Protein AF-A0A9P7JVX8-F1 (afdb_monomer)

Mean predicted aligned error: 13.19 Å

Sequence (275 aa):
QTEQAKKPSNDDLPEGIDPKIWHRVFISTYIQYVATLANPWEVPAKLACEKMQVIWDAIFPHIGHTVTSLSSVYYIAVQRVADSYRSNIGSAAIAIKFRGLYQGAFVVQTFGAHFTATRGAQKIPGVDKPGVLANPAGGLALSCAAVERALTLWSTHTLTIKMVQAAKNKTSISLPKTMNQLTGKVSCRQTGFNDISWGTSTRAYAKAIMKNLREDKFEVIIASAMEFSKKKSRPGDDVDDAAVEDDLDLDERAQLVDISDTESEGNDGSDSDVE

Solvent-accessible surface area (backbone atoms only — not comparable to full-atom values): 17142 Å² total; per-residue (Å²): 135,84,82,78,76,80,77,75,48,84,88,62,45,75,83,94,66,56,69,64,52,44,62,69,42,54,44,46,52,52,46,55,55,43,71,72,43,99,56,67,84,68,70,58,58,66,62,47,24,59,50,48,36,59,51,40,54,72,74,40,76,85,58,92,73,82,54,35,88,85,30,38,66,40,54,48,46,55,44,46,44,48,75,44,55,53,43,48,53,56,49,49,70,69,64,60,75,80,81,37,71,74,59,48,68,67,32,26,51,46,30,4,50,48,58,38,73,54,61,85,73,73,90,44,90,88,77,50,62,86,99,59,75,88,76,58,50,63,52,47,12,48,18,46,41,52,45,53,50,55,51,52,32,40,77,70,59,63,43,47,73,70,54,55,63,78,23,73,90,51,98,64,72,86,65,72,64,46,68,40,83,94,72,74,48,72,37,47,72,91,76,42,90,46,60,93,73,42,32,66,60,22,53,20,31,29,51,11,48,76,72,43,55,54,69,73,61,48,51,54,44,50,58,60,9,54,76,56,38,58,99,73,81,81,84,89,83,91,86,89,87,79,91,76,92,72,84,66,90,76,45,70,56,3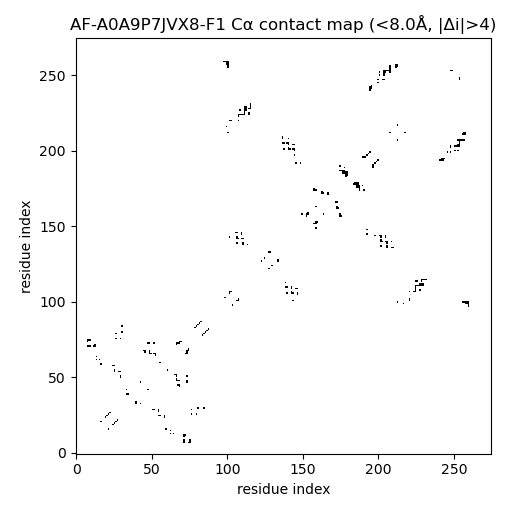8,68,53,68,59,80,59,81,85,78,82,79,75,85,77,78,79,84,72,94,80,136

Foldseek 3Di:
DDDDPDQQDPVQAAPPDDVCCLVVPLLVVLLVVLVPDPDSLDDPQVNSQVVSVVSCCVSPVPGDDRRHSPGSSSRVSVCCNPVPVVVVVVVVVVVVDDQWPQLPPQLLLLLLVVCQVCPPPDDDPPVDDPPDDPQVLLSSLLSVLVSVLVVVCVVVVQDDPVQCVVCVPPPDGDTAFDQDPVPRDTGCPCSDDACVNRVLSSVLLSLQCVPAPDPVNSVVSVVSSNVNHDPDDDDDDDDDDDDDDDDNPPDVSNVDHIPNDDDPDDPPVPDDDDD

pLDDT: mean 80.27, std 18.37, range [28.38, 98.19]

Secondary structure (DSSP, 8-state):
----PPPP-GGGSPTT--HHHIIIIIHHHHHHHHTTSSSSS---HHHHHHHHHHHHHHH-TTS-----TTSHHHHHHHHIIIIIIIHHHHHHHH-----STT--HHHHHHHHHHHHHSTT----BTTBPTT-----HHHHHHHHHHHHHHHHHHHTTSS-HHHHHHTTTSSS--PPPEE-TTT--EESGGGS-SIIIIIHHHHHHHHHHHHH--HHHHHHHHHHHHTT-------------------TTS-GGGG--------------------

Radius of gyration: 29.16 Å; Cα contacts (8 Å, |Δi|>4): 211; chains: 1; bounding box: 67×58×77 Å

Structure (mmCIF, N/CA/C/O backbone):
data_AF-A0A9P7JVX8-F1
#
_entry.id   AF-A0A9P7JVX8-F1
#
loop_
_atom_site.group_PDB
_atom_site.id
_atom_site.type_symbol
_atom_site.label_atom_id
_atom_site.label_alt_id
_atom_site.label_comp_id
_atom_site.label_asym_id
_atom_site.label_entity_id
_atom_site.label_seq_id
_atom_site.pdbx_PDB_ins_code
_atom_site.Cartn_x
_atom_site.Cartn_y
_atom_site.Cartn_z
_atom_site.occupancy
_atom_site.B_iso_or_equiv
_atom_site.auth_seq_id
_atom_site.auth_comp_id
_atom_site.auth_asym_id
_atom_site.auth_atom_id
_atom_site.pdbx_PDB_model_num
ATOM 1 N N . GLN A 1 1 ? 9.686 33.408 -34.618 1.00 37.94 1 GLN A N 1
ATOM 2 C CA . GLN A 1 1 ? 8.944 32.231 -34.118 1.00 37.94 1 GLN A CA 1
ATOM 3 C C . GLN A 1 1 ? 9.987 31.204 -33.715 1.00 37.94 1 GLN A C 1
ATOM 5 O O . GLN A 1 1 ? 10.951 31.063 -34.456 1.00 37.94 1 GLN A O 1
ATOM 10 N N . THR A 1 2 ? 9.861 30.566 -32.553 1.00 38.53 2 THR A N 1
ATOM 11 C CA . THR A 1 2 ? 10.840 29.563 -32.104 1.00 38.53 2 THR A CA 1
ATOM 12 C C . THR A 1 2 ? 10.360 28.193 -32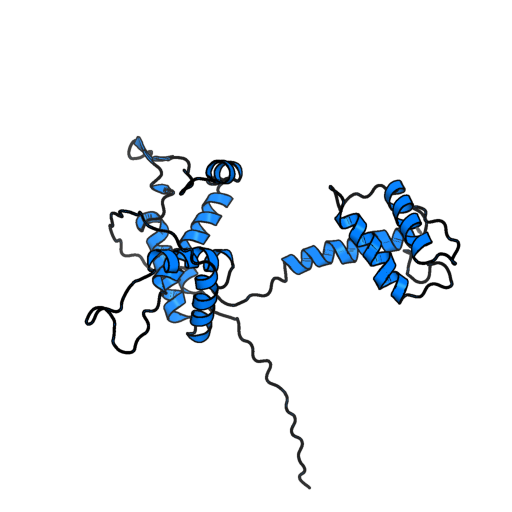.554 1.00 38.53 2 THR A C 1
ATOM 14 O O . THR A 1 2 ? 9.310 27.734 -32.106 1.00 38.53 2 THR A O 1
ATOM 17 N N . GLU A 1 3 ? 11.091 27.573 -33.472 1.00 41.91 3 GLU A N 1
ATOM 18 C CA . GLU A 1 3 ? 10.757 26.261 -34.019 1.00 41.91 3 GLU A CA 1
ATOM 19 C C . GLU A 1 3 ? 10.863 25.198 -32.914 1.00 41.91 3 GLU A C 1
ATOM 21 O O . GLU A 1 3 ? 11.922 25.011 -32.311 1.00 41.91 3 GLU A O 1
ATOM 26 N N . GLN A 1 4 ? 9.747 24.541 -32.581 1.00 45.34 4 GLN A N 1
ATOM 27 C CA . GLN A 1 4 ? 9.755 23.468 -31.588 1.00 45.34 4 GLN A CA 1
ATOM 28 C C . GLN A 1 4 ? 10.364 22.218 -32.221 1.00 45.34 4 GLN A C 1
ATOM 30 O O . GLN A 1 4 ? 9.743 21.589 -33.076 1.00 45.34 4 GLN A O 1
ATOM 35 N N . ALA A 1 5 ? 11.570 21.851 -31.784 1.00 57.44 5 ALA A N 1
ATOM 36 C CA . ALA A 1 5 ? 12.234 20.635 -32.233 1.00 57.44 5 ALA A CA 1
ATOM 37 C C . ALA A 1 5 ? 11.323 19.407 -32.036 1.00 57.44 5 ALA A C 1
ATOM 39 O O . ALA A 1 5 ? 10.827 19.164 -30.930 1.00 57.44 5 ALA A O 1
ATOM 40 N N . LYS A 1 6 ? 11.113 18.635 -33.114 1.00 70.88 6 LYS A N 1
ATOM 41 C CA . LYS A 1 6 ? 10.336 17.386 -33.107 1.00 70.88 6 LYS A CA 1
ATOM 42 C C . LYS A 1 6 ? 10.853 16.481 -31.981 1.00 70.88 6 LYS A C 1
ATOM 44 O O . LYS A 1 6 ? 12.038 16.154 -31.947 1.00 70.88 6 LYS A O 1
ATOM 49 N N . LYS A 1 7 ? 9.970 16.049 -31.072 1.00 75.25 7 LYS A N 1
ATOM 50 C CA . LYS A 1 7 ? 10.324 15.026 -30.074 1.00 75.25 7 LYS A CA 1
ATOM 51 C C . LYS A 1 7 ? 10.700 13.718 -30.793 1.00 75.25 7 LYS A C 1
ATOM 53 O O . LYS A 1 7 ? 9.923 13.299 -31.653 1.00 75.25 7 LYS A O 1
ATOM 58 N N . PRO A 1 8 ? 11.818 13.060 -30.434 1.00 82.44 8 PRO A N 1
ATOM 59 C CA . PRO A 1 8 ? 12.165 11.752 -30.977 1.00 82.44 8 PRO A CA 1
ATOM 60 C C . PRO A 1 8 ? 11.046 10.725 -30.780 1.00 82.44 8 PRO A C 1
ATOM 62 O O . PRO A 1 8 ? 10.407 10.663 -29.729 1.00 82.44 8 PRO A O 1
ATOM 65 N N . SER A 1 9 ? 10.828 9.920 -31.809 1.00 86.19 9 SER A N 1
ATOM 66 C CA . SER A 1 9 ? 9.770 8.921 -31.939 1.00 86.19 9 SER A CA 1
ATOM 67 C C . SER A 1 9 ? 10.366 7.573 -32.352 1.00 86.19 9 SER A C 1
ATOM 69 O O . SER A 1 9 ? 11.530 7.507 -32.742 1.00 86.19 9 SER A O 1
ATOM 71 N N . ASN A 1 10 ? 9.590 6.484 -32.281 1.00 87.38 10 ASN A N 1
ATOM 72 C CA . ASN A 1 10 ? 10.083 5.160 -32.698 1.00 87.38 10 ASN A CA 1
ATOM 73 C C . ASN A 1 10 ? 10.582 5.156 -34.161 1.00 87.38 10 ASN A C 1
ATOM 75 O O . ASN A 1 10 ? 11.444 4.354 -34.497 1.00 87.38 10 ASN A O 1
ATOM 79 N N . ASP A 1 11 ? 10.065 6.058 -34.998 1.00 87.75 11 ASP A N 1
ATOM 80 C CA . ASP A 1 11 ? 10.415 6.185 -36.416 1.00 87.75 11 ASP A CA 1
ATOM 81 C C . ASP A 1 11 ? 11.799 6.836 -36.625 1.00 87.75 11 ASP A C 1
ATOM 83 O O . ASP A 1 11 ? 12.356 6.772 -37.714 1.00 87.75 11 ASP A O 1
ATOM 87 N N . ASP A 1 12 ? 12.366 7.454 -35.580 1.00 90.00 12 ASP A N 1
ATOM 88 C CA . ASP A 1 12 ? 13.713 8.039 -35.576 1.00 90.00 12 ASP A CA 1
ATOM 89 C C . ASP A 1 12 ? 14.779 7.049 -35.032 1.00 90.00 12 ASP A C 1
ATOM 91 O O . ASP A 1 12 ? 15.911 7.445 -34.741 1.00 90.00 12 ASP A O 1
ATOM 95 N N . LEU A 1 13 ? 14.427 5.773 -34.819 1.00 91.81 13 LEU A N 1
ATOM 96 C CA . LEU A 1 13 ? 15.352 4.704 -34.405 1.00 91.81 13 LEU A CA 1
ATOM 97 C C . LEU A 1 13 ? 16.174 4.159 -35.598 1.00 91.81 13 LEU A C 1
ATOM 99 O O . LEU A 1 13 ? 15.745 4.290 -36.742 1.00 91.81 13 LEU A O 1
ATOM 103 N N . PRO A 1 14 ? 17.337 3.517 -35.357 1.00 91.62 14 PRO A N 1
ATOM 104 C CA . PRO A 1 14 ? 18.107 2.850 -36.413 1.00 91.62 14 PRO A CA 1
ATOM 105 C C . PRO A 1 14 ? 17.307 1.801 -37.206 1.00 91.62 14 PRO A C 1
ATOM 107 O O . PRO A 1 14 ? 16.453 1.102 -36.662 1.00 91.62 14 PRO A O 1
ATOM 110 N N . GLU A 1 15 ? 17.623 1.652 -38.493 1.00 89.44 15 GLU A N 1
ATOM 111 C CA . GLU A 1 15 ? 16.984 0.659 -39.365 1.00 89.44 15 GLU A CA 1
ATOM 112 C C . GLU A 1 15 ? 17.299 -0.793 -38.945 1.00 89.44 15 GLU A C 1
ATOM 114 O O . GLU A 1 15 ? 18.318 -1.082 -38.317 1.00 89.44 15 GLU A O 1
ATOM 119 N N . GLY A 1 16 ? 16.413 -1.728 -39.310 1.00 87.31 16 GLY A N 1
ATOM 120 C CA . GLY A 1 16 ? 16.578 -3.169 -39.057 1.00 87.31 16 GLY A CA 1
ATOM 121 C C . GLY A 1 16 ? 16.096 -3.673 -37.687 1.00 87.31 16 GLY A C 1
ATOM 122 O O . GLY A 1 16 ? 16.146 -4.874 -37.430 1.00 87.31 16 GLY A O 1
ATOM 123 N N . ILE A 1 17 ? 15.601 -2.794 -36.813 1.00 92.19 17 ILE A N 1
ATOM 124 C CA . ILE A 1 17 ? 15.067 -3.153 -35.488 1.00 92.19 17 ILE A CA 1
ATOM 125 C C . ILE A 1 17 ? 13.650 -3.740 -35.603 1.00 92.19 17 ILE A C 1
ATOM 127 O O . ILE A 1 17 ? 12.767 -3.110 -36.179 1.00 92.19 17 ILE A O 1
ATOM 131 N N . ASP A 1 18 ? 13.381 -4.883 -34.956 1.00 92.44 18 ASP A N 1
ATOM 132 C CA . ASP A 1 18 ? 12.001 -5.318 -34.670 1.00 92.44 18 ASP A CA 1
ATOM 133 C C . ASP A 1 18 ? 11.416 -4.470 -33.517 1.00 92.44 18 ASP A C 1
ATOM 135 O O . ASP A 1 18 ? 11.919 -4.550 -32.385 1.00 92.44 18 ASP A O 1
ATOM 139 N N . PRO A 1 19 ? 10.322 -3.707 -33.734 1.00 91.56 19 PRO A N 1
ATOM 140 C CA . PRO A 1 19 ? 9.672 -2.925 -32.683 1.00 91.56 19 PRO A CA 1
ATOM 141 C C . PRO A 1 19 ? 9.241 -3.753 -31.462 1.00 91.56 19 PRO A C 1
ATOM 143 O O . PRO A 1 19 ? 9.173 -3.223 -30.351 1.00 91.56 19 PRO A O 1
ATOM 146 N N . LYS A 1 20 ? 8.965 -5.055 -31.624 1.00 92.81 20 LYS A N 1
ATOM 147 C CA . LYS A 1 20 ? 8.635 -5.958 -30.510 1.00 92.81 20 LYS A CA 1
ATOM 148 C C . LYS A 1 20 ? 9.853 -6.222 -29.629 1.00 92.81 20 LYS A C 1
ATOM 150 O O . LYS A 1 20 ? 9.710 -6.190 -28.409 1.00 92.81 20 LYS A O 1
ATOM 155 N N . ILE A 1 21 ? 11.030 -6.446 -30.220 1.00 94.81 21 ILE A N 1
ATOM 156 C CA . ILE A 1 21 ? 12.286 -6.656 -29.481 1.00 94.81 21 ILE A CA 1
ATOM 157 C C . ILE A 1 21 ? 12.698 -5.358 -28.777 1.00 94.81 21 ILE A C 1
ATOM 159 O O . ILE A 1 21 ? 13.039 -5.379 -27.594 1.00 94.81 21 ILE A O 1
ATOM 163 N N . TRP A 1 22 ? 12.562 -4.215 -29.455 1.00 95.56 22 TRP A N 1
ATOM 164 C CA . TRP A 1 22 ? 12.763 -2.894 -28.856 1.00 95.56 22 TRP A CA 1
ATOM 165 C C . TRP A 1 22 ? 11.894 -2.679 -27.603 1.00 95.56 22 TRP A C 1
ATOM 167 O O . TRP A 1 22 ? 12.425 -2.473 -26.510 1.00 95.56 22 TRP A O 1
ATOM 177 N N . HIS A 1 23 ? 10.564 -2.786 -27.723 1.00 92.25 23 HIS A N 1
ATOM 178 C CA . HIS A 1 23 ? 9.654 -2.479 -26.608 1.00 92.25 23 HIS A CA 1
ATOM 179 C C . HIS A 1 23 ? 9.612 -3.552 -25.510 1.00 92.25 23 HIS A C 1
ATOM 181 O O . HIS A 1 23 ? 9.424 -3.194 -24.350 1.00 92.25 23 HIS A O 1
ATOM 187 N N . ARG A 1 24 ? 9.758 -4.847 -25.838 1.00 94.88 24 ARG A N 1
ATOM 188 C CA . ARG A 1 24 ? 9.626 -5.956 -24.864 1.00 94.88 24 ARG A CA 1
ATOM 189 C C . ARG A 1 24 ? 10.945 -6.480 -24.301 1.00 94.88 24 ARG A C 1
ATOM 191 O O . ARG A 1 24 ? 10.909 -7.190 -23.300 1.00 94.88 24 ARG A O 1
ATOM 198 N N . VAL A 1 25 ? 12.079 -6.187 -24.940 1.00 96.00 25 VAL A N 1
ATOM 199 C CA . VAL A 1 25 ? 13.401 -6.640 -24.483 1.00 96.00 25 VAL A CA 1
ATOM 200 C C . VAL A 1 25 ? 14.253 -5.432 -24.117 1.00 96.00 25 VAL A C 1
ATOM 202 O O . VAL A 1 25 ? 14.462 -5.206 -22.933 1.00 96.00 25 VAL A O 1
ATOM 205 N N . PHE A 1 26 ? 14.658 -4.590 -25.074 1.00 97.75 26 PHE A N 1
ATOM 206 C CA . PHE A 1 26 ? 15.584 -3.479 -24.795 1.00 97.75 26 PHE A CA 1
ATOM 207 C C . PHE A 1 26 ? 15.043 -2.503 -23.736 1.00 97.75 26 PHE A C 1
ATOM 209 O O . PHE A 1 26 ? 15.686 -2.269 -22.709 1.00 97.75 26 PHE A O 1
ATOM 216 N N . ILE A 1 27 ? 13.835 -1.968 -23.951 1.00 97.06 27 ILE A N 1
ATOM 217 C CA . ILE A 1 27 ? 13.195 -1.022 -23.025 1.00 97.06 27 ILE A CA 1
ATOM 218 C C . ILE A 1 27 ? 12.967 -1.667 -21.650 1.00 97.06 27 ILE A C 1
ATOM 220 O O . ILE A 1 27 ? 13.266 -1.051 -20.625 1.00 97.06 27 ILE A O 1
ATOM 224 N N . SER A 1 28 ? 12.495 -2.915 -21.609 1.00 96.56 28 SER A N 1
ATOM 225 C CA . SER A 1 28 ? 12.253 -3.650 -20.362 1.00 96.56 28 SER A CA 1
ATOM 226 C C . SER A 1 28 ? 13.542 -3.944 -19.585 1.00 96.56 28 SER A C 1
ATOM 228 O O . SER A 1 28 ? 13.565 -3.754 -18.370 1.00 96.56 28 SER A O 1
ATOM 230 N N . THR A 1 29 ? 14.632 -4.326 -20.257 1.00 97.88 29 THR A N 1
ATOM 231 C CA . THR A 1 29 ? 15.946 -4.553 -19.633 1.00 97.88 29 THR A CA 1
ATOM 232 C C . THR A 1 29 ? 16.546 -3.252 -19.097 1.00 97.88 29 THR A C 1
ATOM 234 O O . THR A 1 29 ? 17.083 -3.242 -17.988 1.00 97.88 29 THR A O 1
ATOM 237 N N . TYR A 1 30 ? 16.407 -2.129 -19.813 1.00 97.81 30 TYR A N 1
ATOM 238 C CA . TYR A 1 30 ? 16.855 -0.834 -19.294 1.00 97.81 30 TYR A CA 1
ATOM 239 C C . TYR A 1 30 ? 16.024 -0.375 -18.083 1.00 97.81 30 TYR A C 1
ATOM 241 O O . TYR A 1 30 ? 16.593 0.051 -17.079 1.00 97.81 30 TYR A O 1
ATOM 249 N N . ILE A 1 31 ? 14.696 -0.538 -18.117 1.00 97.06 31 ILE A N 1
ATOM 250 C CA . ILE A 1 31 ? 13.818 -0.288 -16.960 1.00 97.06 31 ILE A CA 1
ATOM 251 C C . ILE A 1 31 ? 14.228 -1.156 -15.759 1.00 97.06 31 ILE A C 1
ATOM 253 O O . ILE A 1 31 ? 14.349 -0.642 -14.646 1.00 97.06 31 ILE A O 1
ATOM 257 N N . GLN A 1 32 ? 14.502 -2.447 -15.977 1.00 96.38 32 GLN A N 1
ATOM 258 C CA . GLN A 1 32 ? 14.964 -3.362 -14.931 1.00 96.38 32 GLN A CA 1
ATOM 259 C C . GLN A 1 32 ? 16.302 -2.911 -14.330 1.00 96.38 32 GLN A C 1
ATOM 261 O O . GLN A 1 32 ? 16.458 -2.953 -13.112 1.00 96.38 32 GLN A O 1
ATOM 266 N N . TYR A 1 33 ? 17.243 -2.422 -15.146 1.00 97.12 33 TYR A N 1
ATOM 267 C CA . TYR A 1 33 ? 18.477 -1.816 -14.643 1.00 97.12 33 TYR A CA 1
ATOM 268 C C . TYR A 1 33 ? 18.194 -0.579 -13.774 1.00 97.12 33 TYR A C 1
ATOM 270 O O . TYR A 1 33 ? 18.694 -0.504 -12.650 1.00 97.12 33 TYR A O 1
ATOM 278 N N . VAL A 1 34 ? 17.358 0.361 -14.235 1.00 96.44 34 VAL A N 1
ATOM 279 C CA . VAL A 1 34 ? 17.009 1.572 -13.465 1.00 96.44 34 VAL A CA 1
ATOM 280 C C . VAL A 1 34 ? 16.344 1.223 -12.126 1.00 96.44 34 VAL A C 1
ATOM 282 O O . VAL A 1 34 ? 16.603 1.887 -11.123 1.00 96.44 34 VAL A O 1
ATOM 285 N N . ALA A 1 35 ? 15.564 0.140 -12.068 1.00 94.31 35 ALA A N 1
ATOM 286 C CA . ALA A 1 35 ? 14.957 -0.368 -10.837 1.00 94.31 35 ALA A CA 1
ATOM 287 C C . ALA A 1 35 ? 15.969 -0.889 -9.788 1.00 94.31 35 ALA A C 1
ATOM 289 O O . ALA A 1 35 ? 15.599 -1.047 -8.627 1.00 94.31 35 ALA A O 1
ATOM 290 N N . THR A 1 36 ? 17.236 -1.127 -10.157 1.00 95.50 36 THR A N 1
ATOM 291 C CA . THR A 1 36 ? 18.306 -1.518 -9.211 1.00 95.50 36 THR A CA 1
ATOM 292 C C . THR A 1 36 ? 19.019 -0.333 -8.548 1.00 95.50 36 THR A C 1
ATOM 294 O O . THR A 1 36 ? 19.847 -0.532 -7.658 1.00 95.50 36 THR A O 1
ATOM 297 N N . LEU A 1 37 ? 18.735 0.902 -8.974 1.00 93.81 37 LEU A N 1
ATOM 298 C CA . LEU A 1 37 ? 19.448 2.094 -8.515 1.00 93.81 37 LEU A CA 1
ATOM 299 C C . LEU A 1 37 ? 18.906 2.616 -7.181 1.00 93.81 37 LEU A C 1
ATOM 301 O O . LEU A 1 37 ? 17.698 2.723 -6.983 1.00 93.81 37 LEU A O 1
ATOM 305 N N . ALA A 1 38 ? 19.814 3.044 -6.298 1.00 92.06 38 ALA A N 1
ATOM 306 C CA . ALA A 1 38 ? 19.461 3.676 -5.022 1.00 92.06 38 ALA A CA 1
ATOM 307 C C . ALA A 1 38 ? 18.648 4.977 -5.198 1.00 92.06 38 ALA A C 1
ATOM 309 O O . ALA A 1 38 ? 17.831 5.310 -4.343 1.00 92.06 38 ALA A O 1
ATOM 310 N N . ASN A 1 39 ? 18.836 5.679 -6.323 1.00 92.50 39 ASN A N 1
ATOM 311 C CA . ASN A 1 39 ? 17.906 6.690 -6.816 1.00 92.50 39 ASN A CA 1
ATOM 312 C C . ASN A 1 39 ? 17.410 6.286 -8.223 1.00 92.50 39 ASN A C 1
ATOM 314 O O . ASN A 1 39 ? 18.145 6.468 -9.194 1.00 92.50 39 ASN A O 1
ATOM 318 N N . PRO A 1 40 ? 16.180 5.759 -8.373 1.00 91.00 40 PRO A N 1
ATOM 319 C CA . PRO A 1 40 ? 15.622 5.388 -9.675 1.00 91.00 40 PRO A CA 1
ATOM 320 C C . PRO A 1 40 ? 15.063 6.589 -10.464 1.00 91.00 40 PRO A C 1
ATOM 322 O O . PRO A 1 40 ? 14.558 6.401 -11.575 1.00 91.00 40 PRO A O 1
ATOM 325 N N . TRP A 1 41 ? 15.121 7.814 -9.919 1.00 91.69 41 TRP A N 1
ATOM 326 C CA . 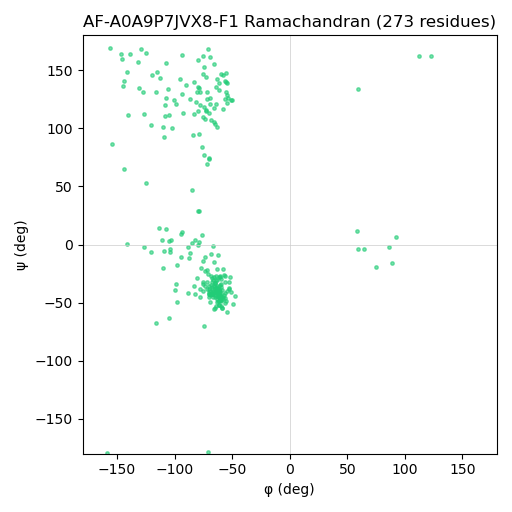TRP A 1 41 ? 14.694 9.049 -10.593 1.00 91.69 41 TRP A CA 1
ATOM 327 C C . TRP A 1 41 ? 15.818 9.686 -11.414 1.00 91.69 41 TRP A C 1
ATOM 329 O O . TRP A 1 41 ? 15.590 10.095 -12.557 1.00 91.69 41 TRP A O 1
ATOM 339 N N . GLU A 1 42 ? 17.033 9.706 -10.870 1.00 90.00 42 GLU A N 1
ATOM 340 C CA . GLU A 1 42 ? 18.192 10.393 -11.443 1.00 90.00 42 GLU A CA 1
ATOM 341 C C . GLU A 1 42 ? 19.224 9.385 -11.955 1.00 90.00 42 GLU A C 1
ATOM 343 O O . GLU A 1 42 ? 20.011 8.827 -11.193 1.00 90.00 42 GLU A O 1
ATOM 348 N N . VAL A 1 43 ? 19.244 9.171 -13.272 1.00 93.50 43 VAL A N 1
ATOM 349 C CA . VAL A 1 43 ? 20.279 8.369 -13.938 1.00 93.50 43 VAL A CA 1
ATOM 350 C C . VAL A 1 43 ? 21.179 9.327 -14.722 1.00 93.50 43 VAL A C 1
ATOM 352 O O . VAL A 1 43 ? 20.713 9.902 -15.709 1.00 93.50 43 VAL A O 1
ATOM 355 N N . PRO A 1 44 ? 22.447 9.543 -14.319 1.00 95.00 44 PRO A N 1
ATOM 356 C CA . PRO A 1 44 ? 23.348 10.445 -15.031 1.00 95.00 44 PRO A CA 1
ATOM 357 C C . PRO A 1 44 ? 23.472 10.049 -16.504 1.00 95.00 44 PRO A C 1
ATOM 359 O O . PRO A 1 44 ? 23.723 8.882 -16.805 1.00 95.00 44 PRO A O 1
ATOM 362 N N . ALA A 1 45 ? 23.331 11.009 -17.424 1.00 95.31 45 ALA A N 1
ATOM 363 C CA . ALA A 1 45 ? 23.224 10.731 -18.861 1.00 95.31 45 ALA A CA 1
ATOM 364 C C . ALA A 1 45 ? 24.370 9.856 -19.406 1.00 95.31 45 ALA A C 1
ATOM 366 O O . ALA A 1 45 ? 24.119 8.951 -20.197 1.00 95.31 45 ALA A O 1
ATOM 367 N N . LYS A 1 46 ? 25.604 10.056 -18.918 1.00 95.81 46 LYS A N 1
ATOM 368 C CA . LYS A 1 46 ? 26.767 9.214 -19.245 1.00 95.81 46 LYS A CA 1
ATOM 369 C C . LYS A 1 46 ? 26.554 7.748 -18.843 1.00 95.81 46 LYS A C 1
ATOM 371 O O . LYS A 1 46 ? 26.672 6.873 -19.690 1.00 95.81 46 LYS A O 1
ATOM 376 N N . LEU A 1 47 ? 26.180 7.493 -17.587 1.00 95.75 47 LEU A N 1
ATOM 377 C CA . LEU A 1 47 ? 25.919 6.145 -17.064 1.00 95.75 47 LEU A CA 1
ATOM 378 C C . LEU A 1 47 ? 24.718 5.490 -17.762 1.00 95.75 47 LEU A C 1
ATOM 380 O O . LEU A 1 47 ? 24.740 4.296 -18.048 1.00 95.75 47 LEU A O 1
ATOM 384 N N . ALA A 1 48 ? 23.682 6.271 -18.077 1.00 96.50 48 ALA A N 1
ATOM 385 C CA . ALA A 1 48 ? 22.557 5.803 -18.875 1.00 96.50 48 ALA A CA 1
ATOM 386 C C . ALA A 1 48 ? 23.014 5.335 -20.269 1.00 96.50 48 ALA A C 1
ATOM 388 O O . ALA A 1 48 ? 22.694 4.212 -20.641 1.00 96.50 48 ALA A O 1
ATOM 389 N N . CYS A 1 49 ? 23.815 6.129 -20.990 1.00 97.69 49 CYS A N 1
ATOM 390 C CA . CYS A 1 49 ? 24.361 5.747 -22.298 1.00 97.69 49 CYS A CA 1
ATOM 391 C C . CYS A 1 49 ? 25.282 4.520 -22.205 1.00 97.69 49 CYS A C 1
ATOM 393 O O . CYS A 1 49 ? 25.094 3.569 -22.953 1.00 97.69 49 CYS A O 1
ATOM 395 N N . GLU A 1 50 ? 26.212 4.487 -21.242 1.00 97.81 50 GLU A N 1
ATOM 396 C CA . GLU A 1 50 ? 27.105 3.340 -20.997 1.00 97.81 50 GLU A CA 1
ATOM 397 C C . GLU A 1 50 ? 26.330 2.030 -20.789 1.00 97.81 50 GLU A C 1
ATOM 399 O O . GLU A 1 50 ? 26.736 0.977 -21.277 1.00 97.81 50 GLU A O 1
ATOM 404 N N . LYS A 1 51 ? 25.204 2.075 -20.067 1.00 98.12 51 LYS A N 1
ATOM 405 C CA . LYS A 1 51 ? 24.387 0.886 -19.784 1.00 98.12 51 LYS A CA 1
ATOM 406 C C . LYS A 1 51 ? 23.435 0.543 -20.921 1.00 98.12 51 LYS A C 1
ATOM 408 O O . LYS A 1 51 ? 23.262 -0.637 -21.208 1.00 98.12 51 LYS A O 1
ATOM 413 N N . MET A 1 52 ? 22.879 1.538 -21.608 1.00 98.12 52 MET A N 1
ATOM 414 C CA . MET A 1 52 ? 22.114 1.322 -22.835 1.00 98.12 52 MET A CA 1
ATOM 415 C C . MET A 1 52 ? 22.974 0.715 -23.946 1.00 98.12 52 MET A C 1
ATOM 417 O O . MET A 1 52 ? 22.476 -0.163 -24.634 1.00 98.12 52 MET A O 1
ATOM 421 N N . GLN A 1 53 ? 24.244 1.110 -24.094 1.00 98.19 53 GLN A N 1
ATOM 422 C CA . GLN A 1 53 ? 25.162 0.517 -25.075 1.00 98.19 53 GLN A CA 1
ATOM 423 C C . GLN A 1 53 ? 25.394 -0.973 -24.790 1.00 98.19 53 GLN A C 1
ATOM 425 O O . GLN A 1 53 ? 25.194 -1.800 -25.668 1.00 98.19 53 GLN A O 1
ATOM 430 N N . VAL A 1 54 ? 25.705 -1.342 -23.542 1.00 98.12 54 VAL A N 1
ATOM 431 C CA . VAL A 1 54 ? 25.892 -2.757 -23.157 1.00 98.12 54 VAL A CA 1
ATOM 432 C C . VAL A 1 54 ? 24.622 -3.593 -23.385 1.00 98.12 54 VAL A C 1
ATOM 434 O O . VAL A 1 54 ? 24.712 -4.761 -23.754 1.00 98.12 54 VAL A O 1
ATOM 437 N N . ILE A 1 55 ? 23.435 -3.007 -23.191 1.00 98.00 55 ILE A N 1
ATOM 438 C CA . ILE A 1 55 ? 22.150 -3.656 -23.500 1.00 98.00 55 ILE A CA 1
ATOM 439 C C . ILE A 1 55 ? 21.912 -3.711 -25.023 1.00 98.00 55 ILE A C 1
ATOM 441 O O . ILE A 1 55 ? 21.367 -4.694 -25.519 1.00 98.00 55 ILE A O 1
ATOM 445 N N . TRP A 1 56 ? 22.338 -2.690 -25.771 1.00 97.50 56 TRP A N 1
ATOM 446 C CA . TRP A 1 56 ? 22.219 -2.615 -27.227 1.00 97.50 56 TRP A CA 1
ATOM 447 C C . TRP A 1 56 ? 23.054 -3.692 -27.909 1.00 97.50 56 TRP A C 1
ATOM 449 O O . TRP A 1 56 ? 22.506 -4.506 -28.645 1.00 97.50 56 TRP A O 1
ATOM 459 N N . ASP A 1 57 ? 24.350 -3.745 -27.607 1.00 97.19 57 ASP A N 1
ATOM 460 C CA . ASP A 1 57 ? 25.308 -4.661 -28.233 1.00 97.19 57 ASP A CA 1
ATOM 461 C C . ASP A 1 57 ? 24.940 -6.134 -27.977 1.00 97.19 57 ASP A C 1
ATOM 463 O O . ASP A 1 57 ? 25.223 -7.005 -28.796 1.00 97.19 57 ASP A O 1
ATOM 467 N N . ALA A 1 58 ? 24.263 -6.413 -26.856 1.00 96.69 58 ALA A N 1
ATOM 468 C CA . ALA A 1 58 ? 23.771 -7.741 -26.497 1.00 96.69 58 ALA A CA 1
ATOM 469 C C . ALA A 1 58 ? 22.455 -8.142 -27.197 1.00 96.69 58 ALA A C 1
ATOM 471 O O . ALA A 1 58 ? 22.218 -9.333 -27.395 1.00 96.69 58 ALA A O 1
ATOM 472 N N . ILE A 1 59 ? 21.588 -7.183 -27.548 1.00 96.31 59 ILE A N 1
ATOM 473 C CA . ILE A 1 59 ? 20.262 -7.441 -28.151 1.00 96.31 59 ILE A CA 1
ATOM 474 C C . ILE A 1 59 ? 20.290 -7.280 -29.678 1.00 96.31 59 ILE A C 1
ATOM 476 O O . ILE A 1 59 ? 19.609 -8.016 -30.391 1.00 96.31 59 ILE A O 1
ATOM 480 N N . PHE A 1 60 ? 21.096 -6.348 -30.185 1.00 95.44 60 PHE A N 1
ATOM 481 C CA . PHE A 1 60 ? 21.217 -6.000 -31.599 1.00 95.44 60 PHE A CA 1
ATOM 482 C C . PHE A 1 60 ? 22.678 -6.099 -32.100 1.00 95.44 60 PHE A C 1
ATOM 484 O O . PHE A 1 60 ? 23.168 -5.155 -32.721 1.00 95.44 60 PHE A O 1
ATOM 491 N N . PRO A 1 61 ? 23.390 -7.233 -31.908 1.00 94.00 61 PRO A N 1
ATOM 492 C CA . PRO A 1 61 ? 24.822 -7.378 -32.233 1.00 94.00 61 PRO A CA 1
ATOM 493 C C . PRO A 1 61 ? 25.171 -7.207 -33.724 1.00 94.00 61 PRO A C 1
ATOM 495 O O . PRO A 1 61 ? 26.344 -7.176 -34.090 1.00 94.00 61 PRO A O 1
ATOM 498 N N . HIS A 1 62 ? 24.167 -7.124 -34.600 1.00 93.75 62 HIS A N 1
ATOM 499 C CA . HIS A 1 62 ? 24.321 -6.898 -36.039 1.00 93.75 62 HIS A CA 1
ATOM 500 C C . HIS A 1 62 ? 23.984 -5.456 -36.471 1.00 93.75 62 HIS A C 1
ATOM 502 O O . HIS A 1 62 ? 24.203 -5.113 -37.630 1.00 93.75 62 HIS A O 1
ATOM 508 N N . ILE A 1 63 ? 23.473 -4.609 -35.567 1.00 93.75 63 ILE A N 1
ATOM 509 C CA . ILE A 1 63 ? 23.082 -3.219 -35.849 1.00 93.75 63 ILE A CA 1
ATOM 510 C C . ILE A 1 63 ? 24.081 -2.281 -35.165 1.00 93.75 63 ILE A C 1
ATOM 512 O O . ILE A 1 63 ? 23.933 -1.924 -33.994 1.00 93.75 63 ILE A O 1
ATOM 516 N N . GLY A 1 64 ? 25.119 -1.885 -35.904 1.00 91.56 64 GLY A N 1
ATOM 517 C CA . GLY A 1 64 ? 26.157 -0.978 -35.411 1.00 91.56 64 GLY A CA 1
ATOM 518 C C . GLY A 1 64 ? 25.605 0.415 -35.103 1.00 91.56 64 GLY A C 1
ATOM 519 O O . GLY A 1 64 ? 25.378 1.210 -36.012 1.00 91.56 64 GLY A O 1
ATOM 520 N N . HIS A 1 65 ? 25.409 0.721 -33.820 1.00 94.19 65 HIS A N 1
ATOM 521 C CA . HIS A 1 65 ? 24.909 2.010 -33.347 1.00 94.19 65 HIS A CA 1
ATOM 522 C C . HIS A 1 65 ? 25.574 2.403 -32.023 1.00 94.19 65 HIS A C 1
ATOM 524 O O . HIS A 1 65 ? 25.754 1.568 -31.137 1.00 94.19 65 HIS A O 1
ATOM 530 N N . THR A 1 66 ? 25.897 3.690 -31.874 1.00 96.44 66 THR A N 1
ATOM 531 C CA . THR A 1 66 ? 26.478 4.245 -30.644 1.00 96.44 66 THR A CA 1
ATOM 532 C C . THR A 1 66 ? 25.426 5.045 -29.886 1.00 96.44 66 THR A C 1
ATOM 534 O O . THR A 1 66 ? 25.024 6.129 -30.320 1.00 96.44 66 THR A O 1
ATOM 537 N N . VAL A 1 67 ? 25.005 4.542 -28.727 1.00 95.88 67 VAL A N 1
ATOM 538 C CA . VAL A 1 67 ? 24.035 5.211 -27.862 1.00 95.88 67 VAL A CA 1
ATOM 539 C C . VAL A 1 67 ? 24.694 6.411 -27.186 1.00 95.88 67 VAL A C 1
ATOM 541 O O . VAL A 1 67 ? 25.609 6.285 -26.374 1.00 95.88 67 VAL A O 1
ATOM 544 N N . THR A 1 68 ? 24.200 7.601 -27.509 1.00 95.69 68 THR A N 1
ATOM 545 C CA . THR A 1 68 ? 24.641 8.876 -26.926 1.00 95.69 68 THR A CA 1
ATOM 546 C C . THR A 1 68 ? 23.454 9.629 -26.338 1.00 95.69 68 THR A C 1
ATOM 548 O O . THR A 1 68 ? 22.308 9.350 -26.690 1.00 95.69 68 THR A O 1
ATOM 551 N N . SER A 1 69 ? 23.699 10.647 -25.509 1.00 92.19 69 SER A N 1
ATOM 552 C CA . SER A 1 69 ? 22.633 11.466 -24.908 1.00 92.19 69 SER A CA 1
ATOM 553 C C . SER A 1 69 ? 21.848 12.324 -25.913 1.00 92.19 69 SER A C 1
ATOM 555 O O . SER A 1 69 ? 20.937 13.042 -25.513 1.00 92.19 69 SER A O 1
ATOM 557 N N . LEU A 1 70 ? 22.221 12.273 -27.197 1.00 91.56 70 LEU A N 1
ATOM 558 C CA . LEU A 1 70 ? 21.534 12.908 -28.324 1.00 91.56 70 LEU A CA 1
ATOM 559 C C . LEU A 1 70 ? 20.839 11.881 -29.244 1.00 91.56 70 LEU A C 1
ATOM 561 O O . LEU A 1 70 ? 20.150 12.270 -30.183 1.00 91.56 70 LEU A O 1
ATOM 565 N N . SER A 1 71 ? 21.017 10.577 -29.000 1.00 92.94 71 SER A N 1
ATOM 566 C CA . SER A 1 71 ? 20.407 9.509 -29.801 1.00 92.94 71 SER A CA 1
ATOM 567 C C . SER A 1 71 ? 18.915 9.337 -29.496 1.00 92.94 71 SER A C 1
ATOM 569 O O . SER A 1 71 ? 18.476 9.469 -28.350 1.00 92.94 71 SER A O 1
ATOM 571 N N . SER A 1 72 ? 18.133 8.971 -30.513 1.00 93.06 72 SER A N 1
ATOM 572 C CA . SER A 1 72 ? 16.724 8.579 -30.364 1.00 93.06 72 SER A CA 1
ATOM 573 C C . SER A 1 72 ? 16.560 7.422 -29.375 1.00 93.06 72 SER A C 1
ATOM 575 O O . SER A 1 72 ? 15.700 7.488 -28.499 1.00 93.06 72 SER A O 1
ATOM 577 N N . VAL A 1 73 ? 17.451 6.425 -29.444 1.00 95.44 73 VAL A N 1
ATOM 578 C CA . VAL A 1 73 ? 17.554 5.298 -28.501 1.00 95.44 73 VAL A CA 1
ATOM 579 C C . VAL A 1 73 ? 17.570 5.783 -27.048 1.00 95.44 73 VAL A C 1
ATOM 581 O O . VAL A 1 73 ? 16.750 5.337 -26.243 1.00 95.44 73 VAL A O 1
ATOM 584 N N . TYR A 1 74 ? 18.441 6.743 -26.721 1.00 96.44 74 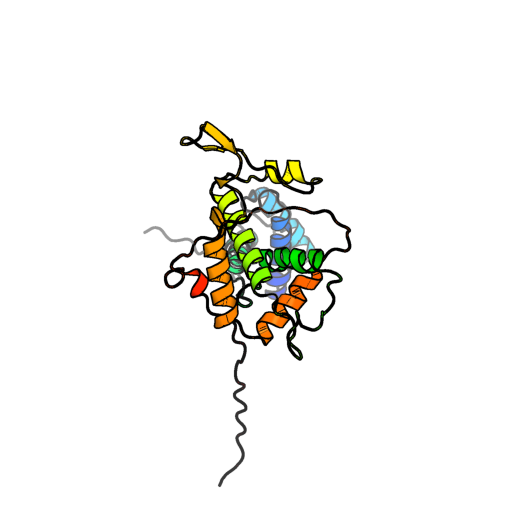TYR A N 1
ATOM 585 C CA . TYR A 1 74 ? 18.516 7.338 -25.386 1.00 96.44 74 TYR A CA 1
ATOM 586 C C . TYR A 1 74 ? 17.238 8.092 -25.007 1.00 96.44 74 TYR A C 1
ATOM 588 O O . TYR A 1 74 ? 16.653 7.815 -23.957 1.00 96.44 74 TYR A O 1
ATOM 596 N N . TYR A 1 75 ? 16.778 9.020 -25.854 1.00 94.50 75 TYR A N 1
ATOM 597 C CA . TYR A 1 75 ? 15.612 9.853 -25.546 1.00 94.50 75 TYR A CA 1
ATOM 598 C C . TYR A 1 75 ? 14.347 9.021 -25.314 1.00 94.50 75 TYR A C 1
ATOM 600 O O . TYR A 1 75 ? 13.641 9.237 -24.328 1.00 94.50 75 TYR A O 1
ATOM 608 N N . ILE A 1 76 ? 14.083 8.038 -26.176 1.00 94.75 76 ILE A N 1
ATOM 609 C CA . ILE A 1 76 ? 12.890 7.190 -26.100 1.00 94.75 76 ILE A CA 1
ATOM 610 C C . ILE A 1 76 ? 12.981 6.252 -24.890 1.00 94.75 76 ILE A C 1
ATOM 612 O O . ILE A 1 76 ? 11.983 6.060 -24.197 1.00 94.75 76 ILE A O 1
ATOM 616 N N . ALA A 1 77 ? 14.160 5.710 -24.569 1.00 95.62 77 ALA A N 1
ATOM 617 C CA . ALA A 1 77 ? 14.334 4.870 -23.385 1.00 95.62 77 ALA A CA 1
ATOM 618 C C . ALA A 1 77 ? 14.167 5.654 -22.069 1.00 95.62 77 ALA A C 1
ATOM 620 O O . ALA A 1 77 ? 13.463 5.188 -21.169 1.00 95.62 77 ALA A O 1
ATOM 621 N N . VAL A 1 78 ? 14.719 6.870 -21.968 1.00 94.44 78 VAL A N 1
ATOM 622 C CA . VAL A 1 78 ? 14.479 7.767 -20.820 1.00 94.44 78 VAL A CA 1
ATOM 623 C C . VAL A 1 78 ? 13.000 8.159 -20.730 1.00 94.44 78 VAL A C 1
ATOM 625 O O . VAL A 1 78 ? 12.425 8.114 -19.641 1.00 94.44 78 VAL A O 1
ATOM 628 N N . GLN A 1 79 ? 12.349 8.464 -21.859 1.00 92.69 79 GLN A N 1
ATOM 629 C CA . GLN A 1 79 ? 10.916 8.760 -21.884 1.00 92.69 79 GLN A CA 1
ATOM 630 C C . GLN A 1 79 ? 10.081 7.564 -21.403 1.00 92.69 79 GLN A C 1
ATOM 632 O O . GLN A 1 79 ? 9.186 7.745 -20.586 1.00 92.69 79 GLN A O 1
ATOM 637 N N . ARG A 1 80 ? 10.380 6.328 -21.827 1.00 93.69 80 ARG A N 1
ATOM 638 C CA . ARG A 1 80 ? 9.651 5.126 -21.369 1.00 93.69 80 ARG A CA 1
ATOM 639 C C . ARG A 1 80 ? 9.843 4.855 -19.873 1.00 93.69 80 ARG A C 1
ATOM 641 O O . ARG A 1 80 ? 8.898 4.408 -19.221 1.00 93.69 80 ARG A O 1
ATOM 648 N N . VAL A 1 81 ? 11.010 5.174 -19.308 1.00 93.50 81 VAL A N 1
ATOM 649 C CA . VAL A 1 81 ? 11.234 5.129 -17.852 1.00 93.50 81 VAL A CA 1
ATOM 650 C C . VAL A 1 81 ? 10.351 6.145 -17.113 1.00 93.50 81 VAL A C 1
ATOM 652 O O . VAL A 1 81 ? 9.800 5.814 -16.063 1.00 93.50 81 VAL A O 1
ATOM 655 N N . ALA A 1 82 ? 10.180 7.356 -17.647 1.00 90.19 82 ALA A N 1
ATOM 656 C CA . ALA A 1 82 ? 9.303 8.371 -17.064 1.00 90.19 82 ALA A CA 1
ATOM 657 C C . ALA A 1 82 ? 7.813 8.059 -17.298 1.00 90.19 82 ALA A C 1
ATOM 659 O O . ALA A 1 82 ? 7.108 7.677 -16.364 1.00 90.19 82 ALA A O 1
ATOM 660 N N . ASP A 1 83 ? 7.363 8.173 -18.548 1.00 87.38 83 ASP A N 1
ATOM 661 C CA . ASP A 1 83 ? 5.956 8.182 -18.958 1.00 87.38 83 ASP A CA 1
ATOM 662 C C . ASP A 1 83 ? 5.253 6.842 -18.717 1.00 87.38 83 ASP A C 1
ATOM 664 O O . ASP A 1 83 ? 4.053 6.830 -18.460 1.00 87.38 83 ASP A O 1
ATOM 668 N N . SER A 1 84 ? 5.983 5.720 -18.791 1.00 86.31 84 SER A N 1
ATOM 669 C CA . SER A 1 84 ? 5.422 4.385 -18.557 1.00 86.31 84 SER A CA 1
ATOM 670 C C . SER A 1 84 ? 5.815 3.821 -17.197 1.00 86.31 84 SER A C 1
ATOM 672 O O . SER A 1 84 ? 4.933 3.567 -16.389 1.00 86.31 84 SER A O 1
ATOM 674 N N . TYR A 1 85 ? 7.100 3.584 -16.919 1.00 92.62 85 TYR A N 1
ATOM 675 C CA . TYR A 1 85 ? 7.482 2.804 -15.732 1.00 92.62 85 TYR A CA 1
ATOM 676 C C . TYR A 1 85 ? 7.123 3.502 -14.411 1.00 92.62 85 TYR A C 1
ATOM 678 O O . TYR A 1 85 ? 6.397 2.934 -13.593 1.00 92.62 85 TYR A O 1
ATOM 686 N N . ARG A 1 86 ? 7.585 4.744 -14.210 1.00 91.81 86 ARG A N 1
ATOM 687 C CA . ARG A 1 86 ? 7.321 5.498 -12.972 1.00 91.81 86 ARG A CA 1
ATOM 688 C C . ARG A 1 86 ? 5.836 5.848 -12.835 1.00 91.81 86 ARG A C 1
ATOM 690 O O . ARG A 1 86 ? 5.259 5.618 -11.772 1.00 91.81 86 ARG A O 1
ATOM 697 N N . SER A 1 87 ? 5.212 6.332 -13.911 1.00 89.44 87 SER A N 1
ATOM 698 C CA . SER A 1 87 ? 3.779 6.660 -13.933 1.00 89.44 87 SER A CA 1
ATOM 699 C C . SER A 1 87 ? 2.897 5.449 -13.633 1.00 89.44 87 SER A C 1
ATOM 701 O O . SER A 1 87 ? 2.050 5.537 -12.750 1.00 89.44 87 SER A O 1
ATOM 703 N N . ASN A 1 88 ? 3.125 4.297 -14.278 1.00 88.25 88 ASN A N 1
ATOM 704 C CA . ASN A 1 88 ? 2.300 3.103 -14.063 1.00 88.25 88 ASN A CA 1
ATOM 705 C C . ASN A 1 88 ? 2.419 2.559 -12.633 1.00 88.25 88 ASN A C 1
ATOM 707 O O . ASN A 1 88 ? 1.428 2.060 -12.110 1.00 88.25 88 ASN A O 1
ATOM 711 N N . ILE A 1 89 ? 3.580 2.678 -11.975 1.00 88.12 89 ILE A N 1
ATOM 712 C CA . ILE A 1 89 ? 3.717 2.327 -10.550 1.00 88.12 89 ILE A CA 1
ATOM 713 C C . ILE A 1 89 ? 2.870 3.263 -9.674 1.00 88.12 89 ILE A C 1
ATOM 715 O O . ILE A 1 89 ? 2.146 2.786 -8.801 1.00 88.12 89 ILE A O 1
ATOM 719 N N . GLY A 1 90 ? 2.907 4.575 -9.931 1.00 83.06 90 GLY A N 1
ATOM 720 C CA . GLY A 1 90 ? 2.056 5.546 -9.233 1.00 83.06 90 GLY A CA 1
ATOM 721 C C . GLY A 1 90 ? 0.563 5.279 -9.453 1.00 83.06 90 GLY A C 1
ATOM 722 O O . GLY A 1 90 ? -0.202 5.189 -8.495 1.00 83.06 90 GLY A O 1
ATOM 723 N N . SER A 1 91 ? 0.152 5.065 -10.705 1.00 83.81 91 SER A N 1
ATOM 724 C CA . SER A 1 91 ? -1.229 4.726 -11.061 1.00 83.81 91 SER A CA 1
ATOM 725 C C . SER A 1 91 ? -1.683 3.394 -10.462 1.00 83.81 91 SER A C 1
ATOM 727 O O . SER A 1 91 ? -2.810 3.314 -9.990 1.00 83.81 91 SER A O 1
ATOM 729 N N . ALA A 1 92 ? -0.828 2.368 -10.408 1.00 81.38 92 ALA A N 1
ATOM 730 C CA . ALA A 1 92 ? -1.153 1.079 -9.793 1.00 81.38 92 ALA A CA 1
ATOM 731 C C . ALA A 1 92 ? -1.325 1.171 -8.266 1.00 81.38 92 ALA A C 1
ATOM 733 O O . ALA A 1 92 ? -2.148 0.452 -7.704 1.00 81.38 92 ALA A O 1
ATOM 734 N N . ALA A 1 93 ? -0.597 2.073 -7.599 1.00 72.62 93 ALA A N 1
ATOM 735 C CA . ALA A 1 93 ? -0.782 2.361 -6.176 1.00 72.62 93 ALA A CA 1
ATOM 736 C C . ALA A 1 93 ? -2.092 3.120 -5.876 1.00 72.62 93 ALA A C 1
ATOM 738 O O . ALA A 1 93 ? -2.624 2.998 -4.775 1.00 72.62 93 ALA A O 1
ATOM 739 N N . ILE A 1 94 ? -2.632 3.867 -6.846 1.00 74.25 94 ILE A N 1
ATOM 740 C CA . ILE A 1 94 ? -3.960 4.501 -6.759 1.00 74.25 94 ILE A CA 1
ATOM 741 C C . ILE A 1 94 ? -5.061 3.487 -7.114 1.00 74.25 94 ILE A C 1
ATOM 743 O O . ILE A 1 94 ? -6.068 3.391 -6.419 1.00 74.25 94 ILE A O 1
ATOM 747 N N . ALA A 1 95 ? -4.854 2.681 -8.157 1.00 76.38 95 ALA A N 1
ATOM 748 C CA . ALA A 1 95 ? -5.797 1.685 -8.669 1.00 76.38 95 ALA A CA 1
ATOM 749 C C . ALA A 1 95 ? -5.826 0.367 -7.861 1.00 76.38 95 ALA A C 1
ATOM 751 O O . ALA A 1 95 ? -6.124 -0.700 -8.407 1.00 76.38 95 ALA A O 1
ATOM 752 N N . ILE A 1 96 ? -5.522 0.410 -6.558 1.00 73.75 96 ILE A N 1
ATOM 753 C CA . ILE A 1 96 ? -5.617 -0.761 -5.678 1.00 73.75 96 ILE A CA 1
ATOM 754 C C . ILE A 1 96 ? -7.092 -1.161 -5.564 1.00 73.75 96 ILE A C 1
ATOM 756 O O . ILE A 1 96 ? -7.879 -0.503 -4.885 1.00 73.75 96 ILE A O 1
ATOM 760 N N . LYS A 1 97 ? -7.469 -2.254 -6.241 1.00 73.00 97 LYS A N 1
ATOM 761 C CA . LYS A 1 97 ? -8.855 -2.741 -6.294 1.00 73.00 97 LYS A CA 1
ATOM 762 C C . LYS A 1 97 ? -9.422 -2.953 -4.885 1.00 73.00 97 LYS A C 1
ATOM 764 O O . LYS A 1 97 ? -8.908 -3.774 -4.120 1.00 73.00 97 LYS A O 1
ATOM 769 N N . PHE A 1 98 ? -10.524 -2.264 -4.589 1.00 77.12 98 PHE A N 1
ATOM 770 C CA . PHE A 1 98 ? -11.347 -2.502 -3.405 1.00 77.12 98 PHE A CA 1
ATOM 771 C C . PHE A 1 98 ? -11.807 -3.968 -3.376 1.00 77.12 98 PHE A C 1
ATOM 773 O O . PHE A 1 98 ? -12.361 -4.471 -4.354 1.00 77.12 98 PHE A O 1
ATOM 780 N N . ARG A 1 99 ? -11.537 -4.669 -2.269 1.00 75.44 99 ARG A N 1
ATOM 781 C CA . ARG A 1 99 ? -11.830 -6.109 -2.121 1.00 75.44 99 ARG A CA 1
ATOM 782 C C . ARG A 1 99 ? -13.179 -6.404 -1.455 1.00 75.44 99 ARG A C 1
ATOM 784 O O . ARG A 1 99 ? -13.615 -7.548 -1.468 1.00 75.44 99 ARG A O 1
ATOM 791 N N . GLY A 1 100 ? -13.820 -5.382 -0.897 1.00 80.12 100 GLY A N 1
ATOM 792 C CA . GLY A 1 100 ? -14.954 -5.495 0.018 1.00 80.12 100 GLY A CA 1
ATOM 793 C C . GLY A 1 100 ? -14.659 -4.808 1.344 1.00 80.12 100 GLY A C 1
ATOM 794 O O . GLY A 1 100 ? -13.496 -4.525 1.663 1.00 80.12 100 GLY A O 1
ATOM 795 N N . LEU A 1 101 ? -15.709 -4.526 2.118 1.00 86.75 101 LEU A N 1
ATOM 796 C CA . LEU A 1 101 ? -15.544 -3.949 3.453 1.00 86.75 101 LEU A CA 1
ATOM 797 C C . LEU A 1 101 ? -14.670 -4.850 4.334 1.00 86.75 101 LEU A C 1
ATOM 799 O O . LEU A 1 101 ? -14.692 -6.073 4.225 1.00 86.75 101 LEU A O 1
ATOM 803 N N . TYR A 1 102 ? -13.886 -4.228 5.216 1.00 91.44 102 TYR A N 1
ATOM 804 C CA . TYR A 1 102 ? -13.059 -4.871 6.250 1.00 91.44 102 TYR A CA 1
ATOM 805 C C . TYR A 1 102 ? -11.984 -5.879 5.767 1.00 91.44 102 TYR A C 1
ATOM 807 O O . TYR A 1 102 ? -11.145 -6.292 6.563 1.00 91.44 102 TYR A O 1
ATOM 815 N N . GLN A 1 103 ? -11.897 -6.188 4.467 1.00 89.62 103 GLN A N 1
ATOM 816 C CA . GLN A 1 103 ? -10.876 -7.060 3.858 1.00 89.62 103 GLN A CA 1
ATOM 817 C C . GLN A 1 103 ? -9.490 -6.395 3.683 1.00 89.62 103 GLN A C 1
ATOM 819 O O . GLN A 1 103 ? -8.591 -6.947 3.042 1.00 89.62 103 GLN A O 1
ATOM 824 N N . GLY A 1 104 ? -9.284 -5.195 4.234 1.00 87.81 104 GLY A N 1
ATOM 825 C CA . GLY A 1 104 ? -7.984 -4.523 4.227 1.00 87.81 104 GLY A CA 1
ATOM 826 C C . GLY A 1 104 ? -6.945 -5.306 5.036 1.00 87.81 104 GLY A C 1
ATOM 827 O O . GLY A 1 104 ? -7.222 -5.730 6.156 1.00 87.81 104 GLY A O 1
ATOM 828 N N . ALA A 1 105 ? -5.729 -5.465 4.500 1.00 88.19 105 ALA A N 1
ATOM 829 C CA . ALA A 1 105 ? -4.706 -6.353 5.070 1.00 88.19 105 ALA A CA 1
ATOM 830 C C . ALA A 1 105 ? -4.416 -6.104 6.564 1.00 88.19 105 ALA A C 1
ATOM 832 O O . ALA A 1 105 ? -4.266 -7.059 7.320 1.00 88.19 105 ALA A O 1
ATOM 833 N N . PHE A 1 106 ? -4.396 -4.842 7.012 1.00 90.12 106 PHE A N 1
ATOM 834 C CA . PHE A 1 106 ? -4.218 -4.506 8.429 1.00 90.12 106 PHE A CA 1
ATOM 835 C C . PHE A 1 106 ? -5.372 -5.001 9.317 1.00 90.12 106 PHE A C 1
ATOM 837 O O . PHE A 1 106 ? -5.120 -5.494 10.416 1.00 90.12 106 PHE A O 1
ATOM 844 N N . VAL A 1 107 ? -6.622 -4.905 8.849 1.00 94.19 107 VAL A N 1
ATOM 845 C CA . VAL A 1 107 ? -7.817 -5.348 9.592 1.00 94.19 107 VAL A CA 1
ATOM 846 C C . VAL A 1 107 ? -7.836 -6.869 9.686 1.00 94.19 107 VAL A C 1
ATOM 848 O O . VAL A 1 107 ? -7.911 -7.403 10.788 1.00 94.19 107 VAL A O 1
ATOM 851 N N . VAL A 1 108 ? -7.653 -7.567 8.562 1.00 92.00 108 VAL A N 1
ATOM 852 C CA . VAL A 1 108 ? -7.618 -9.039 8.499 1.00 92.00 108 VAL A CA 1
ATOM 853 C C . VAL A 1 108 ? -6.485 -9.619 9.362 1.00 92.00 108 VAL A C 1
ATOM 855 O O . VAL A 1 108 ? -6.707 -10.557 10.128 1.00 92.00 108 VAL A O 1
ATOM 858 N N . GLN A 1 109 ? -5.284 -9.030 9.320 1.00 91.62 109 GLN A N 1
ATOM 859 C CA . GLN A 1 109 ? -4.155 -9.465 10.157 1.00 91.62 109 GLN A CA 1
ATOM 860 C C . GLN A 1 109 ? -4.376 -9.191 11.649 1.00 91.62 109 GLN A C 1
ATOM 862 O O . GLN A 1 109 ? -4.011 -10.023 12.481 1.00 91.62 109 GLN A O 1
ATOM 867 N N . THR A 1 110 ? -4.992 -8.056 11.996 1.00 93.06 110 THR A N 1
ATOM 868 C CA . THR A 1 110 ? -5.377 -7.747 13.383 1.00 93.06 110 THR A CA 1
ATOM 869 C C . THR A 1 110 ? -6.442 -8.731 13.867 1.00 93.06 110 THR A C 1
ATOM 871 O O . THR A 1 110 ? -6.337 -9.262 14.971 1.00 93.06 110 THR A O 1
ATOM 874 N N . PHE A 1 111 ? -7.403 -9.076 13.012 1.00 94.62 111 PHE A N 1
ATOM 875 C CA . PHE A 1 111 ? -8.471 -10.017 13.329 1.00 94.62 111 PHE A CA 1
ATOM 876 C C . PHE A 1 111 ? -7.969 -11.463 13.504 1.00 94.62 111 PHE A C 1
ATOM 878 O O . PHE A 1 111 ? -8.491 -12.201 14.338 1.00 94.62 111 PHE A O 1
ATOM 885 N N . GLY A 1 112 ? -6.856 -11.847 12.867 1.00 90.12 112 GLY A N 1
ATOM 886 C CA . GLY A 1 112 ? -6.137 -13.094 13.177 1.00 90.12 112 GLY A CA 1
ATOM 887 C C . GLY A 1 112 ? -5.674 -13.221 14.643 1.00 90.12 112 GLY A C 1
ATOM 888 O O . GLY A 1 112 ? -5.484 -14.335 15.148 1.00 90.12 112 GLY A O 1
ATOM 889 N N . ALA A 1 113 ? -5.549 -12.106 15.377 1.00 90.25 113 ALA A N 1
ATOM 890 C CA . ALA A 1 113 ? -5.295 -12.125 16.817 1.00 90.25 113 ALA A CA 1
ATOM 891 C C . ALA A 1 113 ? -6.526 -12.570 17.631 1.00 90.25 113 ALA A C 1
ATOM 893 O O . ALA A 1 113 ? -6.351 -13.269 18.630 1.00 90.25 113 ALA A O 1
ATOM 894 N N . HIS A 1 114 ? -7.754 -12.267 17.184 1.00 91.56 114 HIS A N 1
ATOM 895 C CA . HIS A 1 114 ? -8.983 -12.767 17.815 1.00 91.56 114 HIS A CA 1
ATOM 896 C C . HIS A 1 114 ? -8.996 -14.301 17.806 1.00 91.56 114 HIS A C 1
ATOM 898 O O . HIS A 1 114 ? -9.026 -14.914 18.870 1.00 91.56 114 HIS A O 1
ATOM 904 N N . PHE A 1 115 ? -8.830 -14.919 16.630 1.00 89.25 115 PHE A N 1
ATOM 905 C CA . PHE A 1 115 ? -8.756 -16.381 16.480 1.00 89.25 115 PHE A CA 1
ATOM 906 C C . PHE A 1 115 ? -7.559 -17.019 17.197 1.00 89.25 115 PHE A C 1
ATOM 908 O O . PHE A 1 115 ? -7.584 -18.208 17.501 1.00 89.25 115 PHE A O 1
ATOM 915 N N . THR A 1 116 ? -6.514 -16.243 17.500 1.00 86.69 116 THR A N 1
ATOM 916 C CA . THR A 1 116 ? -5.402 -16.692 18.351 1.00 86.69 116 THR A CA 1
ATOM 917 C C . THR A 1 116 ? -5.806 -16.726 19.833 1.00 86.69 116 THR A C 1
ATOM 919 O O . THR A 1 116 ? -5.459 -17.675 20.534 1.00 86.69 116 THR A O 1
ATOM 922 N N . ALA A 1 117 ? -6.564 -15.734 20.313 1.00 86.56 117 ALA A N 1
ATOM 923 C CA . ALA A 1 117 ? -7.001 -15.621 21.708 1.00 86.56 117 ALA A CA 1
ATOM 924 C C . ALA A 1 117 ? -8.179 -16.553 22.068 1.00 86.56 117 ALA A C 1
ATOM 926 O O . ALA A 1 117 ? -8.195 -17.136 23.159 1.00 86.56 117 ALA A O 1
ATOM 927 N N . THR A 1 118 ? -9.132 -16.726 21.143 1.00 87.31 118 THR A N 1
ATOM 928 C CA . THR A 1 118 ? -10.300 -17.622 21.270 1.00 87.31 118 THR A CA 1
ATOM 929 C C . THR A 1 118 ? -10.002 -19.072 20.874 1.00 87.31 118 THR A C 1
ATOM 931 O O . THR A 1 118 ? -10.881 -19.933 20.939 1.00 87.31 118 THR A O 1
ATOM 934 N N . ARG A 1 119 ? -8.755 -19.387 20.497 1.00 82.06 119 ARG A N 1
ATOM 935 C CA . ARG A 1 119 ? -8.339 -20.727 20.072 1.00 82.06 119 ARG A CA 1
ATOM 936 C C . ARG A 1 119 ? -8.613 -21.777 21.154 1.00 82.06 119 ARG A C 1
ATOM 938 O O . ARG A 1 119 ? -7.991 -21.761 22.212 1.00 82.06 119 ARG A O 1
ATOM 945 N N . GLY A 1 120 ? -9.484 -22.735 20.840 1.00 80.75 120 GLY A N 1
ATOM 946 C CA . GLY A 1 120 ? -9.897 -23.794 21.767 1.00 80.75 120 GLY A CA 1
ATOM 947 C C . GLY A 1 120 ? -11.154 -23.474 22.583 1.00 80.75 120 GLY A C 1
ATOM 948 O O . GLY A 1 120 ? -11.507 -24.270 23.449 1.00 80.75 120 GLY A O 1
ATOM 949 N N . ALA A 1 121 ? -11.843 -22.361 22.304 1.00 83.69 121 ALA A N 1
ATOM 950 C CA . ALA A 1 121 ? -13.216 -22.162 22.758 1.00 83.69 121 ALA A CA 1
ATOM 951 C C . ALA A 1 121 ? -14.110 -23.329 22.297 1.00 83.69 121 ALA A C 1
ATOM 953 O O . ALA A 1 121 ? -13.980 -23.827 21.177 1.00 83.69 121 ALA A O 1
ATOM 954 N N . GLN A 1 122 ? -15.007 -23.765 23.178 1.00 80.94 122 GLN A N 1
ATOM 955 C CA . GLN A 1 122 ? -15.973 -24.837 22.936 1.00 80.94 122 GLN A CA 1
ATOM 956 C C . GLN A 1 122 ? -17.382 -24.248 22.975 1.00 80.94 122 GLN A C 1
ATOM 958 O O . GLN A 1 122 ? -17.614 -23.306 23.731 1.00 80.94 122 GLN A O 1
ATOM 963 N N . LYS A 1 123 ? -18.318 -24.807 22.198 1.00 80.56 123 LYS A N 1
ATOM 964 C CA . LYS A 1 123 ? -19.726 -24.405 22.294 1.00 80.56 123 LYS A CA 1
ATOM 965 C C . LYS A 1 123 ? -20.325 -24.926 23.600 1.00 80.56 123 LYS A C 1
ATOM 967 O O . LYS A 1 123 ? -20.271 -26.130 23.850 1.00 80.56 123 LYS A O 1
ATOM 972 N N . ILE A 1 124 ? -20.903 -24.041 24.407 1.00 81.19 124 ILE A N 1
ATOM 973 C CA . ILE A 1 124 ? -21.489 -24.367 25.712 1.00 81.19 124 ILE A CA 1
ATOM 974 C C . ILE A 1 124 ? -23.021 -24.274 25.620 1.00 81.19 124 ILE A C 1
ATOM 976 O O . ILE A 1 124 ? -23.548 -23.196 25.320 1.00 81.19 124 ILE A O 1
ATOM 980 N N . PRO A 1 125 ? -23.769 -25.365 25.888 1.00 79.19 125 PRO A N 1
ATOM 981 C CA . PRO A 1 125 ? -25.230 -25.338 25.898 1.00 79.19 125 PRO A CA 1
ATOM 982 C C . PRO A 1 125 ? -25.780 -24.252 26.832 1.00 79.19 125 PRO A C 1
ATOM 984 O O . PRO A 1 125 ? -25.391 -24.170 27.994 1.00 79.19 125 PRO A O 1
ATOM 987 N N . GLY A 1 126 ? -26.684 -23.416 26.317 1.00 79.38 126 GLY A N 1
ATOM 988 C CA . GLY A 1 126 ? -27.274 -22.289 27.051 1.00 79.38 126 GLY A CA 1
ATOM 989 C C . GLY A 1 126 ? -26.498 -20.970 26.950 1.00 79.38 126 GLY A C 1
ATOM 990 O O . GLY A 1 126 ? -27.082 -19.926 27.222 1.00 79.38 126 GLY A O 1
ATOM 991 N N . VAL A 1 127 ? -25.235 -20.991 26.504 1.00 77.25 127 VAL A N 1
ATOM 992 C CA . VAL A 1 127 ? -24.471 -19.783 26.134 1.00 77.25 127 VAL A CA 1
ATOM 993 C C . VAL A 1 127 ? -24.517 -19.586 24.618 1.00 77.25 127 VAL A C 1
ATOM 995 O O . VAL A 1 127 ? -24.877 -18.515 24.133 1.00 77.25 127 VAL A O 1
ATOM 998 N N . ASP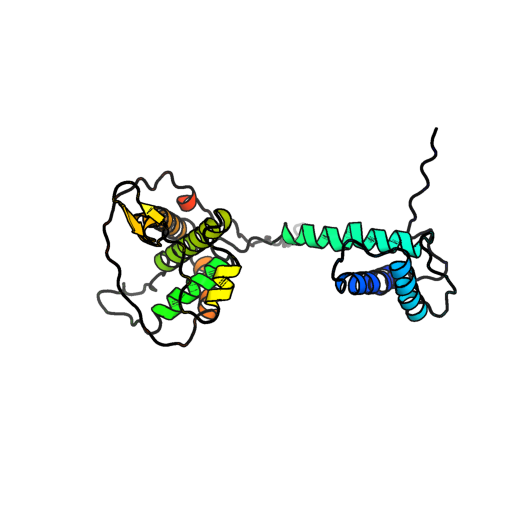 A 1 128 ? -24.217 -20.641 23.858 1.00 75.06 128 ASP A N 1
ATOM 999 C CA . ASP A 1 128 ? -24.347 -20.649 22.403 1.00 75.06 128 ASP A CA 1
ATOM 1000 C C . ASP A 1 128 ? -25.802 -20.877 21.970 1.00 75.06 128 ASP A C 1
ATOM 1002 O O . ASP A 1 128 ? -26.484 -21.789 22.449 1.00 75.06 128 ASP A O 1
ATOM 1006 N N . LYS A 1 129 ? -26.266 -20.094 20.988 1.00 68.31 129 LYS A N 1
ATOM 1007 C CA . LYS A 1 129 ? -27.555 -20.326 20.322 1.00 68.31 129 LYS A CA 1
ATOM 1008 C C . LYS A 1 129 ? -27.481 -21.611 19.473 1.00 68.31 129 LYS A C 1
ATOM 1010 O O . LYS A 1 129 ? -26.599 -21.701 18.614 1.00 68.31 129 LYS A O 1
ATOM 1015 N N . PRO A 1 130 ? -28.394 -22.588 19.648 1.00 59.03 130 PRO A N 1
ATOM 1016 C CA . PRO A 1 130 ? -28.440 -23.782 18.804 1.00 59.03 130 PRO A CA 1
ATOM 1017 C C . PRO A 1 130 ? -28.564 -23.425 17.317 1.00 59.03 130 PRO A C 1
ATOM 1019 O O . PRO A 1 130 ? -29.273 -22.488 16.960 1.00 59.03 130 PRO A O 1
ATOM 1022 N N . GLY A 1 131 ? -27.861 -24.158 16.451 1.00 56.03 131 GLY A N 1
ATOM 1023 C CA . GLY A 1 131 ? -27.868 -23.945 14.996 1.00 56.03 131 GLY A CA 1
ATOM 1024 C C . GLY A 1 131 ? -27.070 -22.734 14.490 1.00 56.03 131 GLY A C 1
ATOM 1025 O O . GLY A 1 131 ? -26.667 -22.732 13.334 1.00 56.03 131 GLY A O 1
ATOM 1026 N N . VAL A 1 132 ? -26.765 -21.746 15.336 1.00 57.62 132 VAL A N 1
ATOM 1027 C CA . VAL A 1 132 ? -26.034 -20.534 14.933 1.00 57.62 132 VAL A CA 1
ATOM 1028 C C . VAL A 1 132 ? -24.520 -20.737 15.102 1.00 57.62 132 VAL A C 1
ATOM 1030 O O . VAL A 1 132 ? -24.044 -21.307 16.094 1.00 57.62 132 VAL A O 1
ATOM 1033 N N . LEU A 1 133 ? -23.726 -20.284 14.129 1.00 55.19 133 LEU A N 1
ATOM 1034 C CA . LEU A 1 133 ? -22.281 -20.122 14.301 1.00 55.19 133 LEU A CA 1
ATOM 1035 C C . LEU A 1 133 ? -22.027 -18.803 15.040 1.00 55.19 133 LEU A C 1
ATOM 1037 O O . LEU A 1 133 ? -22.595 -17.777 14.677 1.00 55.19 133 LEU A O 1
ATOM 1041 N N . ALA A 1 134 ? -21.208 -18.822 16.094 1.00 65.62 134 ALA A N 1
ATOM 1042 C CA . ALA A 1 134 ? -20.932 -17.629 16.889 1.00 65.62 134 ALA A CA 1
ATOM 1043 C C . ALA A 1 134 ? -20.239 -16.568 16.018 1.00 65.62 134 ALA A C 1
ATOM 1045 O O . ALA A 1 134 ? -19.047 -16.677 15.750 1.00 65.62 134 ALA A O 1
ATOM 1046 N N . ASN A 1 135 ? -21.005 -15.577 15.555 1.00 76.38 135 ASN A N 1
ATOM 1047 C CA . ASN A 1 135 ? -20.561 -14.539 14.631 1.00 76.38 135 ASN A CA 1
ATOM 1048 C C . ASN A 1 135 ? -19.581 -13.576 15.348 1.00 76.38 135 ASN A C 1
ATOM 1050 O O . ASN A 1 135 ? -20.000 -12.848 16.253 1.00 76.38 135 ASN A O 1
ATOM 1054 N N . PRO A 1 136 ? -18.288 -13.530 14.969 1.00 90.00 136 PRO A N 1
ATOM 1055 C CA . PRO A 1 136 ? -17.281 -12.704 15.638 1.00 90.00 136 PRO A CA 1
ATOM 1056 C C . PRO A 1 136 ? -17.313 -11.207 15.253 1.00 90.00 136 PRO A C 1
ATOM 1058 O O . PRO A 1 136 ? -16.274 -10.549 15.317 1.00 90.00 136 PRO A O 1
ATOM 1061 N N . ALA A 1 137 ? -18.467 -10.631 14.882 1.00 91.12 137 ALA A N 1
ATOM 1062 C CA . ALA A 1 137 ? -18.601 -9.224 14.472 1.00 91.12 137 ALA A CA 1
ATOM 1063 C C . ALA A 1 137 ? -17.980 -8.230 15.470 1.00 91.12 137 ALA A C 1
ATOM 1065 O O . ALA A 1 137 ? -17.292 -7.301 15.056 1.00 91.12 137 ALA A O 1
ATOM 1066 N N . GLY A 1 138 ? -18.138 -8.450 16.782 1.00 91.62 138 GLY A N 1
ATOM 1067 C CA . GLY A 1 138 ? -17.485 -7.627 17.811 1.00 91.62 138 GLY A CA 1
ATOM 1068 C C . GLY A 1 138 ? -15.951 -7.736 17.803 1.00 91.62 138 GLY A C 1
ATOM 1069 O O . GLY A 1 138 ? -15.256 -6.748 18.023 1.00 91.62 138 GLY A O 1
ATOM 1070 N N . GLY A 1 139 ? -15.405 -8.911 17.474 1.00 93.62 139 GLY A N 1
ATOM 1071 C CA . GLY A 1 139 ? -13.965 -9.115 17.288 1.00 93.62 139 GLY A CA 1
ATOM 1072 C C . GLY A 1 139 ? -13.427 -8.433 16.027 1.00 93.62 139 GLY A C 1
ATOM 1073 O O . GLY A 1 139 ? -12.324 -7.881 16.052 1.00 93.62 139 GLY A O 1
ATOM 1074 N N . LEU A 1 140 ? -14.214 -8.407 14.946 1.00 95.31 140 LEU A N 1
ATOM 1075 C CA . LEU A 1 140 ? -13.883 -7.648 13.738 1.00 95.31 140 LEU A CA 1
ATOM 1076 C C . LEU A 1 140 ? -13.967 -6.135 14.002 1.00 95.31 140 LEU A C 1
ATOM 1078 O O . LEU A 1 140 ? -13.037 -5.413 13.657 1.00 95.31 140 LEU A O 1
ATOM 1082 N N . ALA A 1 141 ? -15.004 -5.662 14.698 1.00 95.56 141 ALA A N 1
ATOM 1083 C CA . ALA A 1 141 ? -15.169 -4.258 15.078 1.00 95.56 141 ALA A CA 1
ATOM 1084 C C . ALA A 1 141 ? -14.011 -3.739 15.950 1.00 95.56 141 ALA A C 1
ATOM 1086 O O . ALA A 1 141 ? -13.439 -2.687 15.658 1.00 95.56 141 ALA A O 1
ATOM 1087 N N . LEU A 1 142 ? -13.602 -4.514 16.965 1.00 95.38 142 LEU A N 1
ATOM 1088 C CA . LEU A 1 142 ? -12.406 -4.233 17.767 1.00 95.38 142 LEU A CA 1
ATOM 1089 C C . LEU A 1 142 ? -11.136 -4.196 16.905 1.00 95.38 142 LEU A C 1
ATOM 1091 O O . LEU A 1 142 ? -10.255 -3.375 17.148 1.00 95.38 142 LEU A O 1
ATOM 1095 N N . SER A 1 143 ? -11.043 -5.049 15.881 1.00 95.75 143 SER A N 1
ATOM 1096 C CA . SER A 1 143 ? -9.907 -5.063 14.951 1.00 95.75 143 SER A CA 1
ATOM 1097 C C . SER A 1 143 ? -9.875 -3.812 14.064 1.00 95.75 143 SER A C 1
ATOM 1099 O O . SER A 1 143 ? -8.807 -3.232 13.876 1.00 95.75 143 SER A O 1
ATOM 1101 N N . CYS A 1 144 ? -11.031 -3.339 13.586 1.00 95.19 144 CYS A N 1
ATOM 1102 C CA . CYS A 1 144 ? -11.164 -2.072 12.861 1.00 95.19 144 CYS A CA 1
ATOM 1103 C C . CYS A 1 144 ? -10.742 -0.879 13.733 1.00 95.19 144 CYS A C 1
ATOM 1105 O O . CYS A 1 144 ? -9.854 -0.120 13.342 1.00 95.19 144 CYS A O 1
ATOM 1107 N N . ALA A 1 145 ? -11.294 -0.761 14.945 1.00 95.12 145 ALA A N 1
ATOM 1108 C CA . ALA A 1 145 ? -10.956 0.315 15.879 1.00 95.12 145 ALA A CA 1
ATOM 1109 C C . ALA A 1 145 ? -9.476 0.280 16.318 1.00 95.12 145 ALA A C 1
ATOM 1111 O O . ALA A 1 145 ? -8.840 1.325 16.449 1.00 95.12 145 ALA A O 1
ATOM 1112 N N . ALA A 1 146 ? -8.885 -0.907 16.492 1.00 93.88 146 ALA A N 1
ATOM 1113 C CA . ALA A 1 146 ? -7.465 -1.049 16.815 1.00 93.88 146 ALA A CA 1
ATOM 1114 C C . ALA A 1 146 ? -6.539 -0.615 15.660 1.00 93.88 146 ALA A C 1
ATOM 1116 O O . ALA A 1 146 ? -5.489 -0.018 15.916 1.00 93.88 146 ALA A O 1
ATOM 1117 N N . VAL A 1 147 ? -6.926 -0.872 14.403 1.00 94.69 147 VAL A N 1
ATOM 1118 C CA . VAL A 1 147 ? -6.204 -0.400 13.207 1.00 94.69 147 VAL A CA 1
ATOM 1119 C C . VAL A 1 147 ? -6.348 1.112 13.038 1.00 94.69 147 VAL A C 1
ATOM 1121 O O . VAL A 1 147 ? -5.339 1.789 12.845 1.00 94.69 147 VAL A O 1
ATOM 1124 N N . GLU A 1 148 ? -7.560 1.656 13.186 1.00 94.19 148 GLU A N 1
ATOM 1125 C CA . GLU A 1 148 ? -7.808 3.104 13.171 1.00 94.19 148 GLU A CA 1
ATOM 1126 C C . GLU A 1 148 ? -6.940 3.809 14.226 1.00 94.19 148 GLU A C 1
ATOM 1128 O O . GLU A 1 148 ? -6.177 4.719 13.905 1.00 94.19 148 GLU A O 1
ATOM 1133 N N . ARG A 1 149 ? -6.935 3.300 15.465 1.00 92.81 149 ARG A N 1
ATOM 1134 C CA . ARG A 1 149 ? -6.062 3.781 16.543 1.00 92.81 149 ARG A CA 1
ATOM 1135 C C . ARG A 1 149 ? -4.579 3.724 16.177 1.00 92.81 149 ARG A C 1
ATOM 1137 O O . ARG A 1 149 ? -3.847 4.665 16.480 1.00 92.81 149 ARG A O 1
ATOM 1144 N N . ALA A 1 150 ? -4.107 2.638 15.565 1.00 91.50 150 ALA A N 1
ATOM 1145 C CA . ALA A 1 150 ? -2.701 2.501 15.184 1.00 91.50 150 ALA A CA 1
ATOM 1146 C C . ALA A 1 150 ? -2.283 3.547 14.133 1.00 91.50 150 ALA A C 1
ATOM 1148 O O . ALA A 1 150 ? -1.203 4.130 14.250 1.00 91.50 150 ALA A O 1
ATOM 1149 N N . LEU A 1 151 ? -3.154 3.826 13.158 1.00 92.56 151 LEU A N 1
ATOM 1150 C CA . LEU A 1 151 ? -2.941 4.853 12.136 1.00 92.56 151 LEU A CA 1
ATOM 1151 C C . LEU A 1 151 ? -3.024 6.273 12.725 1.00 92.56 151 LEU A C 1
ATOM 1153 O O . LEU A 1 151 ? -2.146 7.090 12.450 1.00 92.56 151 LEU A O 1
ATOM 1157 N N . THR A 1 152 ? -3.985 6.550 13.610 1.00 90.94 152 THR A N 1
ATOM 1158 C CA . THR A 1 152 ? -4.116 7.844 14.309 1.00 90.94 152 THR A CA 1
ATOM 1159 C C . THR A 1 152 ? -2.925 8.135 15.228 1.00 90.94 152 THR A C 1
ATOM 1161 O O . THR A 1 152 ? -2.440 9.266 15.297 1.00 90.94 152 THR A O 1
ATOM 1164 N N . LEU A 1 153 ? -2.370 7.121 15.899 1.00 90.38 153 LEU A N 1
ATOM 1165 C CA . LEU A 1 153 ? -1.138 7.282 16.680 1.00 90.38 153 LEU A CA 1
ATOM 1166 C C . LEU A 1 153 ? 0.082 7.569 15.789 1.00 90.38 153 LEU A C 1
ATOM 1168 O O . LEU A 1 153 ? 1.009 8.241 16.236 1.00 90.38 153 LEU A O 1
ATOM 1172 N N . TRP A 1 154 ? 0.096 7.092 14.543 1.00 89.81 154 TRP A N 1
ATOM 1173 C CA . TRP A 1 154 ? 1.174 7.351 13.584 1.00 89.81 154 TRP A CA 1
ATOM 1174 C C . TRP A 1 154 ? 1.088 8.752 12.961 1.00 89.81 154 TRP A C 1
ATOM 1176 O O . TRP A 1 154 ? 2.093 9.465 12.896 1.00 89.81 154 TRP A O 1
ATOM 1186 N N . SER A 1 155 ? -0.111 9.176 12.544 1.00 90.38 155 SER A N 1
ATOM 1187 C CA . SER A 1 155 ? -0.348 10.506 11.961 1.00 90.38 155 SER A CA 1
ATOM 1188 C C . SER A 1 155 ? -0.114 11.635 12.968 1.00 90.38 155 SER A C 1
ATOM 1190 O O . SER A 1 155 ? 0.463 12.656 12.612 1.00 90.38 155 SER A O 1
ATOM 1192 N N . THR A 1 156 ? -0.446 11.416 14.244 1.00 89.44 156 THR A N 1
ATOM 1193 C CA . THR A 1 156 ? -0.112 12.326 15.361 1.00 89.44 156 THR A CA 1
ATOM 1194 C C . THR A 1 156 ? 1.336 12.203 15.857 1.00 89.44 156 THR A C 1
ATOM 1196 O O . THR A 1 156 ? 1.706 12.844 16.837 1.00 89.44 156 THR A O 1
ATOM 1199 N N . HIS A 1 157 ? 2.156 11.352 15.229 1.00 87.69 157 HIS A N 1
ATOM 1200 C CA . HIS A 1 157 ? 3.547 11.040 15.602 1.00 87.69 157 HIS A CA 1
ATOM 1201 C C . HIS A 1 157 ? 3.750 10.484 17.030 1.00 87.69 157 HIS A C 1
ATOM 1203 O O . HIS A 1 157 ? 4.884 10.325 17.485 1.00 87.69 157 HIS A O 1
ATOM 1209 N N . THR A 1 158 ? 2.667 10.109 17.717 1.00 87.56 158 THR A N 1
ATOM 1210 C CA . THR A 1 158 ? 2.679 9.449 19.036 1.00 87.56 158 THR A CA 1
ATOM 1211 C C . THR A 1 158 ? 3.295 8.042 18.972 1.00 87.56 158 THR A C 1
ATOM 1213 O O . THR A 1 158 ? 3.868 7.557 19.949 1.00 87.56 158 THR A O 1
ATOM 1216 N N . LEU A 1 159 ? 3.197 7.386 17.813 1.00 87.88 159 LEU A N 1
ATOM 1217 C CA . LEU A 1 159 ? 3.864 6.140 17.450 1.00 87.88 159 LEU A CA 1
ATOM 1218 C C . LEU A 1 159 ? 4.827 6.412 16.286 1.00 87.88 159 LEU A C 1
ATOM 1220 O O . LEU A 1 159 ? 4.442 7.006 15.283 1.00 87.88 159 LEU A O 1
ATOM 1224 N N . THR A 1 160 ? 6.076 5.953 16.398 1.00 89.56 160 THR A N 1
ATOM 1225 C CA . THR A 1 160 ? 7.122 6.202 15.387 1.00 89.56 160 THR A CA 1
ATOM 1226 C C . THR A 1 160 ? 7.871 4.929 14.991 1.00 89.56 160 THR A C 1
ATOM 1228 O O . THR A 1 160 ? 7.987 3.993 15.785 1.00 89.56 160 THR A O 1
ATOM 1231 N N . ILE A 1 161 ? 8.475 4.923 13.793 1.00 87.81 161 ILE A N 1
ATOM 1232 C CA . ILE A 1 161 ? 9.343 3.835 13.291 1.00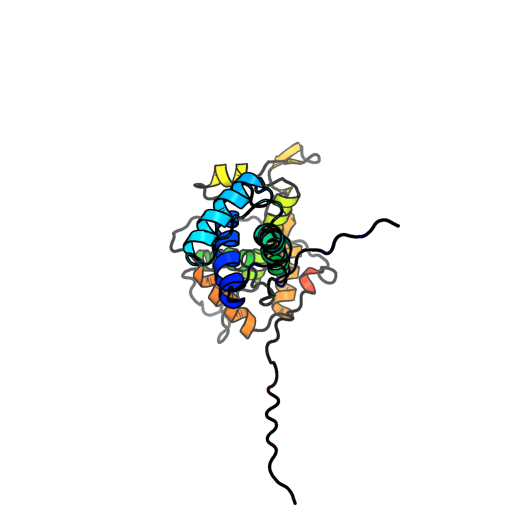 87.81 161 ILE A CA 1
ATOM 1233 C C . ILE A 1 161 ? 10.379 3.403 14.344 1.00 87.81 161 ILE A C 1
ATOM 1235 O O . ILE A 1 161 ? 10.552 2.209 14.589 1.00 87.81 161 ILE A O 1
ATOM 1239 N N . LYS A 1 162 ? 11.029 4.369 15.011 1.00 89.31 162 LYS A N 1
ATOM 1240 C CA . LYS A 1 162 ? 12.060 4.115 16.032 1.00 89.31 162 LYS A CA 1
ATOM 1241 C C . LYS A 1 162 ? 11.510 3.320 17.224 1.00 89.31 162 LYS A C 1
ATOM 1243 O O . LYS A 1 162 ? 12.188 2.429 17.728 1.00 89.31 162 LYS A O 1
ATOM 1248 N N . MET A 1 163 ? 10.274 3.595 17.646 1.00 88.19 163 MET A N 1
ATOM 1249 C CA . MET A 1 163 ? 9.609 2.858 18.729 1.00 88.19 163 MET A CA 1
ATOM 1250 C C . MET A 1 163 ? 9.242 1.431 18.309 1.00 88.19 163 MET A C 1
ATOM 1252 O O . MET A 1 163 ? 9.460 0.503 19.083 1.00 88.19 163 MET A O 1
ATOM 1256 N N . VAL A 1 164 ? 8.748 1.241 17.078 1.00 85.62 164 VAL A N 1
ATOM 1257 C CA . VAL A 1 164 ? 8.458 -0.095 16.524 1.00 85.62 164 VAL A CA 1
ATOM 1258 C C . VAL A 1 164 ? 9.743 -0.929 16.442 1.00 85.62 164 VAL A C 1
ATOM 1260 O O . VAL A 1 164 ? 9.773 -2.073 16.891 1.00 85.62 164 VAL A O 1
ATOM 1263 N N . GLN A 1 165 ? 10.841 -0.341 15.956 1.00 85.31 165 GLN A N 1
ATOM 1264 C CA . GLN A 1 165 ? 12.158 -0.988 15.903 1.00 85.31 165 GLN A CA 1
ATOM 1265 C C . GLN A 1 165 ? 12.676 -1.365 17.304 1.00 85.31 165 GLN A C 1
ATOM 1267 O O . GLN A 1 165 ? 13.089 -2.506 17.516 1.00 85.31 165 GLN A O 1
ATOM 1272 N N . ALA A 1 166 ? 12.575 -0.464 18.289 1.00 85.69 166 ALA A N 1
ATOM 1273 C CA . ALA A 1 166 ? 12.950 -0.717 19.688 1.00 85.69 166 ALA A CA 1
ATOM 1274 C C . ALA A 1 166 ? 12.030 -1.717 20.432 1.00 85.69 166 ALA A C 1
ATOM 1276 O O . ALA A 1 166 ? 12.323 -2.124 21.566 1.00 85.69 166 ALA A O 1
ATOM 1277 N N . ALA A 1 167 ? 10.919 -2.115 19.806 1.00 82.00 167 ALA A N 1
ATOM 1278 C CA . ALA A 1 167 ? 9.965 -3.102 20.299 1.00 82.00 167 ALA A CA 1
ATOM 1279 C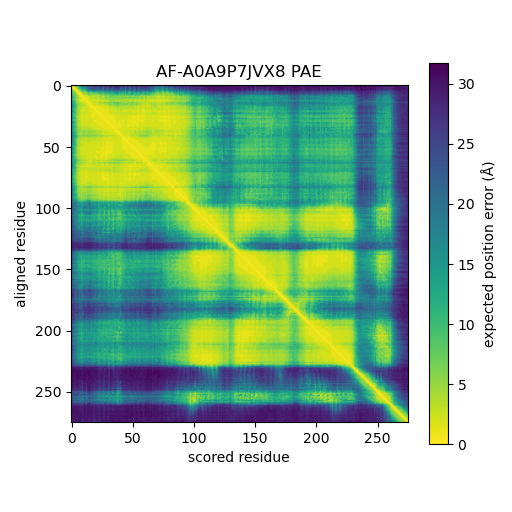 C . ALA A 1 167 ? 9.956 -4.416 19.493 1.00 82.00 167 ALA A C 1
ATOM 1281 O O . ALA A 1 167 ? 9.182 -5.307 19.826 1.00 82.00 167 ALA A O 1
ATOM 1282 N N . LYS A 1 168 ? 10.840 -4.591 18.496 1.00 72.81 168 LYS A N 1
ATOM 1283 C CA . LYS A 1 168 ? 10.849 -5.737 17.557 1.00 72.81 168 LYS A CA 1
ATOM 1284 C C . LYS A 1 168 ? 10.814 -7.133 18.212 1.00 72.81 168 LYS A C 1
ATOM 1286 O O . LYS A 1 168 ? 10.291 -8.064 17.609 1.00 72.81 168 LYS A O 1
ATOM 1291 N N . ASN A 1 169 ? 11.335 -7.264 19.436 1.00 75.44 169 ASN A N 1
ATOM 1292 C CA . ASN A 1 169 ? 11.368 -8.512 20.214 1.00 75.44 169 ASN A CA 1
ATOM 1293 C C . ASN A 1 169 ? 10.496 -8.463 21.494 1.00 75.44 169 ASN A C 1
ATOM 1295 O O . ASN A 1 169 ? 10.675 -9.290 22.385 1.00 75.44 169 ASN A O 1
ATOM 1299 N N . LYS A 1 170 ? 9.599 -7.477 21.631 1.00 76.88 170 LYS A N 1
ATOM 1300 C CA . LYS A 1 170 ? 8.725 -7.278 22.802 1.00 76.88 170 LYS A CA 1
ATOM 1301 C C . LYS A 1 170 ? 7.281 -7.653 22.465 1.00 76.88 170 LYS A C 1
ATOM 1303 O O . LYS A 1 170 ? 6.875 -7.606 21.309 1.00 76.88 170 LYS A O 1
ATOM 1308 N N . THR A 1 171 ? 6.495 -8.000 23.481 1.00 69.19 171 THR A N 1
ATOM 1309 C CA . THR A 1 171 ? 5.059 -8.306 23.338 1.00 69.19 171 THR A CA 1
ATOM 1310 C C . THR A 1 171 ? 4.198 -7.064 23.100 1.00 69.19 171 THR A C 1
ATOM 1312 O O . THR A 1 171 ? 3.112 -7.182 22.543 1.00 69.19 171 THR A O 1
ATOM 1315 N N . SER A 1 172 ? 4.670 -5.875 23.487 1.00 75.25 172 SER A N 1
ATOM 1316 C CA . SER A 1 172 ? 3.960 -4.607 23.314 1.00 75.25 172 SER A CA 1
ATOM 1317 C C . SER A 1 172 ? 4.911 -3.435 23.040 1.00 75.25 172 SER A C 1
ATOM 1319 O O . SER A 1 172 ? 6.109 -3.481 23.338 1.00 75.25 172 SER A O 1
ATOM 1321 N N . ILE A 1 173 ? 4.361 -2.362 22.460 1.00 81.31 173 ILE A N 1
ATOM 1322 C CA . ILE A 1 173 ? 5.055 -1.087 22.248 1.00 81.31 173 ILE A CA 1
ATOM 1323 C C . ILE A 1 173 ? 4.646 -0.132 23.372 1.00 81.31 173 ILE A C 1
ATOM 1325 O O . ILE A 1 173 ? 3.468 0.196 23.504 1.00 81.31 173 ILE A O 1
ATOM 1329 N N . SER A 1 174 ? 5.609 0.354 24.159 1.00 79.19 174 SER A N 1
ATOM 1330 C CA . SER A 1 174 ? 5.336 1.430 25.118 1.00 79.19 174 SER A CA 1
ATOM 1331 C C . SER A 1 174 ? 5.148 2.747 24.369 1.00 79.19 174 SER A C 1
ATOM 1333 O O . SER A 1 174 ? 6.092 3.259 23.770 1.00 79.19 174 SER A O 1
ATOM 1335 N N . LEU A 1 175 ? 3.942 3.306 24.434 1.00 83.44 175 LEU A N 1
ATOM 1336 C CA . LEU A 1 175 ? 3.661 4.671 23.987 1.00 83.44 175 LEU A CA 1
ATOM 1337 C C . LEU A 1 175 ? 4.190 5.701 25.008 1.00 83.44 175 LEU A C 1
ATOM 1339 O O . LEU A 1 175 ? 4.444 5.335 26.165 1.00 83.44 175 LEU A O 1
ATOM 1343 N N . PRO A 1 176 ? 4.347 6.982 24.621 1.00 78.00 176 PRO A N 1
ATOM 1344 C CA . PRO A 1 176 ? 4.616 8.060 25.565 1.00 78.00 176 PRO A CA 1
ATOM 1345 C C . PRO A 1 176 ? 3.488 8.172 26.599 1.00 78.00 176 PRO A C 1
ATOM 1347 O O . PRO A 1 176 ? 2.318 7.929 26.290 1.00 78.00 176 PRO A O 1
ATOM 1350 N N . LYS A 1 177 ? 3.834 8.555 27.831 1.00 80.38 177 LYS A N 1
ATOM 1351 C CA . LYS A 1 177 ? 2.848 8.907 28.861 1.00 80.38 177 LYS A CA 1
ATOM 1352 C C . LYS A 1 177 ? 2.611 10.415 28.828 1.00 80.38 177 LYS A C 1
ATOM 1354 O O . LYS A 1 177 ? 3.568 11.180 28.910 1.00 80.38 177 LYS A O 1
ATOM 1359 N N . THR A 1 178 ? 1.352 10.823 28.779 1.00 71.25 178 THR A N 1
ATOM 1360 C CA . THR A 1 178 ? 0.931 12.227 28.810 1.00 71.25 178 THR A CA 1
ATOM 1361 C C . THR A 1 178 ? 0.580 12.625 30.242 1.00 71.25 178 THR A C 1
ATOM 1363 O O . THR A 1 178 ? 0.019 11.829 31.001 1.00 71.25 178 THR A O 1
ATOM 1366 N N . MET A 1 179 ? 0.911 13.854 30.641 1.00 73.31 179 MET A N 1
ATOM 1367 C CA . MET A 1 179 ? 0.460 14.413 31.915 1.00 73.31 179 MET A CA 1
ATOM 1368 C C . MET A 1 179 ? -0.978 14.916 31.772 1.00 73.31 179 MET A C 1
ATOM 1370 O O . MET A 1 179 ? -1.232 15.865 31.033 1.00 73.31 179 MET A O 1
ATOM 1374 N N . ASN A 1 180 ? -1.922 14.300 32.486 1.00 67.81 180 ASN A N 1
ATOM 1375 C CA . ASN A 1 180 ? -3.285 14.817 32.559 1.00 67.81 180 ASN A CA 1
ATOM 1376 C C . ASN A 1 180 ? -3.295 16.072 33.448 1.00 67.81 180 ASN A C 1
ATOM 1378 O O . ASN A 1 180 ? -3.149 15.969 34.667 1.00 67.81 180 ASN A O 1
ATOM 1382 N N . GLN A 1 181 ? -3.474 17.244 32.833 1.00 72.88 181 GLN A N 1
ATOM 1383 C CA . GLN A 1 181 ? -3.441 18.547 33.508 1.00 72.88 181 GLN A CA 1
ATOM 1384 C C . GLN A 1 181 ? -4.502 18.686 34.614 1.00 72.88 181 GLN A C 1
ATOM 1386 O O . GLN A 1 181 ? -4.241 19.349 35.611 1.00 72.88 181 GLN A O 1
ATOM 1391 N N . LEU A 1 182 ? -5.654 18.013 34.492 1.00 70.25 182 LEU A N 1
ATOM 1392 C CA . LEU A 1 182 ? -6.739 18.067 35.482 1.00 70.25 182 LEU A CA 1
ATOM 1393 C C . LEU A 1 182 ? -6.474 17.213 36.731 1.00 70.25 182 LEU A C 1
ATOM 1395 O O . LEU A 1 182 ? -7.104 17.425 37.762 1.00 70.25 182 LEU A O 1
ATOM 1399 N N . THR A 1 183 ? -5.573 16.226 36.656 1.00 73.12 183 THR A N 1
ATOM 1400 C CA . THR A 1 183 ? -5.332 15.277 37.761 1.00 73.12 183 THR A CA 1
ATOM 1401 C C . THR A 1 183 ? -3.870 15.179 38.194 1.00 73.12 183 THR A C 1
ATOM 1403 O O . THR A 1 183 ? -3.555 14.368 39.062 1.00 73.12 183 THR A O 1
ATOM 1406 N N . GLY A 1 184 ? -2.954 15.895 37.535 1.00 75.00 184 GLY A N 1
ATOM 1407 C CA . GLY A 1 184 ? -1.499 15.814 37.734 1.00 75.00 184 GLY A CA 1
ATOM 1408 C C . GLY A 1 184 ? -0.853 14.463 37.374 1.00 75.00 184 GLY A C 1
ATOM 1409 O O . GLY A 1 184 ? 0.365 14.319 37.450 1.00 75.00 184 GLY A O 1
ATOM 1410 N N . LYS A 1 185 ? -1.638 13.450 36.983 1.00 73.50 185 LYS A N 1
ATOM 1411 C CA . LYS A 1 185 ? -1.165 12.069 36.794 1.00 73.50 185 LYS A CA 1
ATOM 1412 C C . LYS A 1 185 ? -0.599 11.869 35.387 1.00 73.50 185 LYS A C 1
ATOM 1414 O O . LYS A 1 185 ? -1.287 12.084 34.390 1.00 73.50 185 LYS A O 1
ATOM 1419 N N . VAL A 1 186 ? 0.642 11.390 35.319 1.00 73.12 186 VAL A N 1
ATOM 1420 C CA . VAL A 1 186 ? 1.326 11.000 34.077 1.00 73.12 186 VAL A CA 1
ATOM 1421 C C . VAL A 1 186 ? 0.913 9.576 33.695 1.00 73.12 186 VAL A C 1
ATOM 1423 O O . VAL A 1 186 ? 1.243 8.618 34.395 1.00 73.12 186 VAL A O 1
ATOM 1426 N N . SER A 1 187 ? 0.178 9.414 32.592 1.00 71.06 187 SER A N 1
ATOM 1427 C CA . SER A 1 187 ? -0.409 8.127 32.193 1.00 71.06 187 SER A CA 1
ATOM 1428 C C . SER A 1 187 ? -0.480 7.944 30.675 1.00 71.06 187 SER A C 1
ATOM 1430 O O . SER A 1 187 ? -0.401 8.899 29.913 1.00 71.06 187 SER A O 1
ATOM 1432 N N . CYS A 1 188 ? -0.686 6.707 30.231 1.00 66.00 188 CYS A N 1
ATOM 1433 C CA . CYS A 1 188 ? -1.068 6.390 28.853 1.00 66.00 188 CYS A CA 1
ATOM 1434 C C . CYS A 1 188 ? -2.596 6.266 28.669 1.00 66.00 188 CYS A C 1
ATOM 1436 O O . CYS A 1 188 ? -3.032 5.810 27.620 1.00 66.00 188 CYS A O 1
ATOM 1438 N N . ARG A 1 189 ? -3.436 6.647 29.653 1.00 65.56 189 ARG A N 1
ATOM 1439 C CA . ARG A 1 189 ? -4.894 6.386 29.598 1.00 65.56 189 ARG A CA 1
ATOM 1440 C C . ARG A 1 189 ? -5.561 7.058 28.391 1.00 65.56 189 ARG A C 1
ATOM 1442 O O . ARG A 1 189 ? -6.365 6.424 27.720 1.00 65.56 189 ARG A O 1
ATOM 1449 N N . GLN A 1 190 ? -5.150 8.289 28.076 1.00 66.38 190 GLN A N 1
ATOM 1450 C CA . GLN A 1 190 ? -5.617 9.066 26.916 1.00 66.38 190 GLN A CA 1
ATOM 1451 C C . GLN A 1 190 ? -5.243 8.435 25.561 1.00 66.38 190 GLN A C 1
ATOM 1453 O O . GLN A 1 190 ? -5.946 8.635 24.581 1.00 66.38 190 GLN A O 1
ATOM 1458 N N . THR A 1 191 ? -4.156 7.658 25.496 1.00 72.31 191 THR A N 1
ATOM 1459 C CA . THR A 1 191 ? -3.718 6.935 24.286 1.00 72.31 191 THR A CA 1
ATOM 1460 C C . THR A 1 191 ? -4.046 5.438 24.348 1.00 72.31 191 THR A C 1
ATOM 1462 O O . THR A 1 191 ? -3.678 4.675 23.450 1.00 72.31 191 THR A O 1
ATOM 1465 N N . GLY A 1 192 ? -4.737 4.991 25.401 1.00 80.12 192 GLY A N 1
ATOM 1466 C CA . GLY A 1 192 ? -5.134 3.604 25.612 1.00 80.12 192 GLY A CA 1
ATOM 1467 C C . GLY A 1 192 ? -6.205 3.141 24.625 1.00 80.12 192 GLY A C 1
ATOM 1468 O O . GLY A 1 192 ? -6.889 3.951 24.001 1.00 80.12 192 GLY A O 1
ATOM 1469 N N . PHE A 1 193 ? -6.339 1.824 24.495 1.00 87.50 193 PHE A N 1
ATOM 1470 C CA . PHE A 1 193 ? -7.462 1.176 23.820 1.00 87.50 193 PHE A CA 1
ATOM 1471 C C . PHE A 1 193 ? -8.392 0.645 24.917 1.00 87.50 193 PHE A C 1
ATOM 1473 O O . PHE A 1 193 ? -8.051 -0.322 25.590 1.00 87.50 193 PHE A O 1
ATOM 1480 N N . ASN A 1 194 ? -9.467 1.380 25.193 1.00 87.25 194 ASN A N 1
ATOM 1481 C CA . ASN A 1 194 ? -10.476 1.112 26.223 1.00 87.25 194 ASN A CA 1
ATOM 1482 C C . ASN A 1 194 ? -11.787 1.807 25.813 1.00 87.25 194 ASN A C 1
ATOM 1484 O O . ASN A 1 194 ? -11.772 2.609 24.876 1.00 87.25 194 ASN A O 1
ATOM 1488 N N . ASP A 1 195 ? -12.899 1.522 26.493 1.00 85.69 195 ASP A N 1
ATOM 148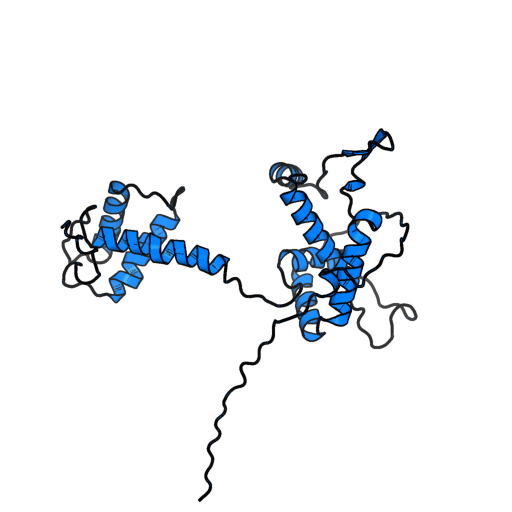9 C CA . ASP A 1 195 ? -14.216 1.999 26.049 1.00 85.69 195 ASP A CA 1
ATOM 1490 C C . ASP A 1 195 ? -14.327 3.534 26.008 1.00 85.69 195 ASP A C 1
ATOM 1492 O O . ASP A 1 195 ? -14.795 4.095 25.022 1.00 85.69 195 ASP A O 1
ATOM 1496 N N . ILE A 1 196 ? -13.753 4.226 26.998 1.00 84.12 196 ILE A N 1
ATOM 1497 C CA . ILE A 1 196 ? -13.778 5.698 27.105 1.00 84.12 196 ILE A CA 1
ATOM 1498 C C . ILE A 1 196 ? -13.107 6.384 25.898 1.00 84.12 196 ILE A C 1
ATOM 1500 O O . ILE A 1 196 ? -13.436 7.523 25.579 1.00 84.12 196 ILE A O 1
ATOM 1504 N N . SER A 1 197 ? -12.148 5.727 25.231 1.00 83.38 197 SER A N 1
ATOM 1505 C CA . SER A 1 197 ? -11.424 6.296 24.083 1.00 83.38 197 SER A CA 1
ATOM 1506 C C . SER A 1 197 ? -11.739 5.656 22.726 1.00 83.38 197 SER A C 1
ATOM 1508 O O . SER A 1 197 ? -11.455 6.283 21.709 1.00 83.38 197 SER A O 1
ATOM 1510 N N . TRP A 1 198 ? -12.285 4.433 22.685 1.00 90.94 198 TRP A N 1
ATOM 1511 C CA . TRP A 1 198 ? -12.542 3.683 21.438 1.00 90.94 198 TRP A CA 1
ATOM 1512 C C . TRP A 1 198 ? -13.852 2.882 21.430 1.00 90.94 198 TRP A C 1
ATOM 1514 O O . TRP A 1 198 ? -14.159 2.234 20.427 1.00 90.94 198 TRP A O 1
ATOM 1524 N N . GLY A 1 199 ? -14.635 2.920 22.509 1.00 89.94 199 GLY A N 1
ATOM 1525 C CA . GLY A 1 199 ? -15.899 2.198 22.653 1.00 89.94 199 GLY A CA 1
ATOM 1526 C C . GLY A 1 199 ? -16.926 2.619 21.613 1.00 89.94 199 GLY A C 1
ATOM 1527 O O . GLY A 1 199 ? -17.417 1.779 20.866 1.00 89.94 199 GLY A O 1
ATOM 1528 N N . THR A 1 200 ? -17.182 3.922 21.488 1.00 90.75 200 THR A N 1
ATOM 1529 C CA . THR A 1 200 ? -18.158 4.482 20.537 1.00 90.75 200 THR A CA 1
ATOM 1530 C C . THR A 1 200 ? -17.794 4.146 19.084 1.00 90.75 200 THR A C 1
ATOM 1532 O O . THR A 1 200 ? -18.617 3.560 18.381 1.00 90.75 200 THR A O 1
ATOM 1535 N N . SER A 1 201 ? -16.530 4.322 18.673 1.00 89.06 201 SER A N 1
ATOM 1536 C CA . SER A 1 201 ? -16.039 3.877 17.355 1.00 89.06 201 SER A CA 1
ATOM 1537 C C . SER A 1 201 ? -16.198 2.363 17.138 1.00 89.06 201 SER A C 1
ATOM 1539 O O . SER A 1 201 ? -16.562 1.919 16.050 1.00 89.06 201 SER A O 1
ATOM 1541 N N . THR A 1 202 ? -15.949 1.549 18.171 1.00 93.31 202 THR A N 1
ATOM 1542 C CA . THR A 1 202 ? -16.111 0.084 18.114 1.00 93.31 202 THR A CA 1
ATOM 1543 C C . THR A 1 202 ? -17.585 -0.311 17.985 1.00 93.31 202 THR A C 1
ATOM 1545 O O . THR A 1 202 ? -17.919 -1.171 17.170 1.00 93.31 202 THR A O 1
ATOM 1548 N N . ARG A 1 203 ? -18.485 0.342 18.733 1.00 94.38 203 ARG A N 1
ATOM 1549 C CA . ARG A 1 203 ? -19.943 0.165 18.642 1.00 94.38 203 ARG A CA 1
ATOM 1550 C C . ARG A 1 203 ? -20.456 0.538 17.249 1.00 94.38 203 ARG A C 1
ATOM 1552 O O . ARG A 1 203 ? -21.218 -0.229 16.663 1.00 94.38 203 ARG A O 1
ATOM 1559 N N . ALA A 1 204 ? -19.983 1.648 16.682 1.00 90.75 204 ALA A N 1
ATOM 1560 C CA . ALA A 1 204 ? -20.327 2.077 15.329 1.00 90.75 204 ALA A CA 1
ATOM 1561 C C . ALA A 1 204 ? -19.848 1.078 14.253 1.00 90.75 204 ALA A C 1
ATOM 1563 O O . ALA A 1 204 ? -20.640 0.686 13.394 1.00 90.75 204 ALA A O 1
ATOM 1564 N N . TYR A 1 205 ? -18.610 0.569 14.341 1.00 93.50 205 TYR A N 1
ATOM 1565 C CA . TYR A 1 205 ? -18.147 -0.510 13.456 1.00 93.50 205 TYR A CA 1
ATOM 1566 C C . TYR A 1 205 ? -18.983 -1.789 13.601 1.00 93.50 205 TYR A C 1
ATOM 1568 O O . TYR A 1 205 ? -19.354 -2.381 12.591 1.00 93.50 205 TYR A O 1
ATOM 1576 N N . ALA A 1 206 ? -19.312 -2.216 14.826 1.00 92.88 206 ALA A N 1
ATOM 1577 C CA . ALA A 1 206 ? -20.132 -3.409 15.052 1.00 92.88 206 ALA A CA 1
ATOM 1578 C C . ALA A 1 206 ? -21.535 -3.262 14.435 1.00 92.88 206 ALA A C 1
ATOM 1580 O O . ALA A 1 206 ? -22.018 -4.187 13.784 1.00 92.88 206 ALA A O 1
ATOM 1581 N N . LYS A 1 207 ? -22.148 -2.079 14.572 1.00 90.88 207 LYS A N 1
ATOM 1582 C CA . LYS A 1 207 ? -23.439 -1.715 13.969 1.00 90.88 207 LYS A CA 1
ATOM 1583 C C . LYS A 1 207 ? -23.401 -1.786 12.437 1.00 90.88 207 LYS A C 1
ATOM 1585 O O . LYS A 1 207 ? -24.298 -2.385 11.851 1.00 90.88 207 LYS A O 1
ATOM 1590 N N . ALA A 1 208 ? -22.356 -1.263 11.788 1.00 89.56 208 ALA A N 1
ATOM 1591 C CA . ALA A 1 208 ? -22.194 -1.387 10.335 1.00 89.56 208 ALA A CA 1
ATOM 1592 C C . ALA A 1 208 ? -21.933 -2.831 9.880 1.00 89.56 208 ALA A C 1
ATOM 1594 O O . ALA A 1 208 ? -22.563 -3.279 8.926 1.00 89.56 208 ALA A O 1
ATOM 1595 N N . ILE A 1 209 ? -21.080 -3.586 10.583 1.00 91.88 209 ILE A N 1
ATOM 1596 C CA . ILE A 1 209 ? -20.823 -5.006 10.284 1.00 91.88 209 ILE A CA 1
ATOM 1597 C C . ILE A 1 209 ? -22.129 -5.812 10.349 1.00 91.88 209 ILE A C 1
ATOM 1599 O O . ILE A 1 209 ? -22.427 -6.559 9.428 1.00 91.88 209 ILE A O 1
ATOM 1603 N N . MET A 1 210 ? -22.938 -5.637 11.398 1.00 88.25 210 MET A N 1
ATOM 1604 C CA . MET A 1 210 ? -24.193 -6.384 11.566 1.00 88.25 210 MET A CA 1
ATOM 1605 C C . MET A 1 210 ? -25.313 -5.965 10.600 1.00 88.25 210 MET A C 1
ATOM 1607 O O . MET A 1 210 ? -26.243 -6.740 10.397 1.00 88.25 210 MET A O 1
ATOM 1611 N N . LYS A 1 211 ? -25.258 -4.750 10.038 1.00 87.50 211 LYS A N 1
ATOM 1612 C CA . LYS A 1 211 ? -26.311 -4.196 9.169 1.00 87.50 211 LYS A CA 1
ATOM 1613 C C . LYS A 1 211 ? -25.993 -4.309 7.674 1.00 87.50 211 LYS A C 1
ATOM 1615 O O . LYS A 1 211 ? -26.898 -4.548 6.882 1.00 87.50 211 LYS A O 1
ATOM 1620 N N . ASN A 1 212 ? -24.732 -4.097 7.293 1.00 86.94 212 ASN A N 1
ATOM 1621 C CA . ASN A 1 212 ? -24.337 -3.792 5.914 1.00 86.94 212 ASN A CA 1
ATOM 1622 C C . ASN A 1 212 ? -23.350 -4.813 5.309 1.00 86.94 212 ASN A C 1
ATOM 1624 O O . ASN A 1 212 ? -23.026 -4.705 4.127 1.00 86.94 212 ASN A O 1
ATOM 1628 N N . LEU A 1 213 ? -22.845 -5.778 6.090 1.00 88.38 213 LEU A N 1
ATOM 1629 C CA . LEU A 1 213 ? -21.945 -6.828 5.606 1.00 88.38 213 LEU A CA 1
ATOM 1630 C C . LEU A 1 213 ? -22.718 -8.132 5.386 1.00 88.38 213 LEU A C 1
ATOM 1632 O O . LEU A 1 213 ? -23.355 -8.649 6.302 1.00 88.38 213 LEU A O 1
ATOM 1636 N N . ARG A 1 214 ? -22.639 -8.681 4.172 1.00 87.94 214 ARG A N 1
ATOM 1637 C CA . ARG A 1 214 ? -23.278 -9.957 3.831 1.00 87.94 214 ARG A CA 1
ATOM 1638 C C . ARG A 1 214 ? -22.522 -11.149 4.426 1.00 87.94 214 ARG A C 1
ATOM 1640 O O . ARG A 1 214 ? -21.306 -11.090 4.618 1.00 87.94 214 ARG A O 1
ATOM 1647 N N . GLU A 1 215 ? -23.234 -12.246 4.674 1.00 85.69 215 GLU A N 1
ATOM 1648 C CA . GLU A 1 215 ? -22.668 -13.441 5.313 1.00 85.69 215 GLU A CA 1
ATOM 1649 C C . GLU A 1 215 ? -21.585 -14.114 4.441 1.00 85.69 215 GLU A C 1
ATOM 1651 O O . GLU A 1 215 ? -20.526 -14.452 4.968 1.00 85.69 215 GLU A O 1
ATOM 1656 N N . ASP A 1 216 ? -21.749 -14.149 3.106 1.00 87.31 216 ASP A N 1
ATOM 1657 C CA . ASP A 1 216 ? -20.726 -14.620 2.147 1.00 87.31 216 ASP A CA 1
ATOM 1658 C C . ASP A 1 216 ? -19.402 -13.849 2.284 1.00 87.31 216 ASP A C 1
ATOM 1660 O O . ASP A 1 216 ? -18.313 -14.423 2.369 1.00 87.31 216 ASP A O 1
ATOM 1664 N N . LYS A 1 217 ? -19.493 -12.519 2.369 1.00 89.50 217 LYS A N 1
ATOM 1665 C CA . LYS A 1 217 ? -18.334 -11.629 2.524 1.00 89.50 217 LYS A CA 1
ATOM 1666 C C . LYS A 1 217 ? -17.677 -11.801 3.891 1.00 89.50 217 LYS A C 1
ATOM 1668 O O . LYS A 1 217 ? -16.453 -11.708 4.008 1.00 89.50 217 LYS A O 1
ATOM 1673 N N . PHE A 1 218 ? -18.474 -12.060 4.924 1.00 90.75 218 PHE A N 1
ATOM 1674 C CA . PHE A 1 218 ? -17.990 -12.256 6.283 1.00 90.75 218 PHE A CA 1
ATOM 1675 C C . PHE A 1 218 ? -17.264 -13.598 6.461 1.00 90.75 218 PHE A C 1
ATOM 1677 O O . PHE A 1 218 ? -16.206 -13.623 7.092 1.00 90.75 218 PHE A O 1
ATOM 1684 N N . GLU A 1 219 ? -17.729 -14.679 5.828 1.00 89.44 219 GLU A N 1
ATOM 1685 C CA . GLU A 1 219 ? -16.989 -15.948 5.770 1.00 89.44 219 GLU A CA 1
ATOM 1686 C C . GLU A 1 219 ? -15.618 -15.783 5.094 1.00 89.44 219 GLU A C 1
ATOM 1688 O O . GLU A 1 219 ? -14.611 -16.260 5.624 1.00 89.44 219 GLU A O 1
ATOM 1693 N N . VAL A 1 220 ? -15.534 -15.026 3.991 1.00 90.56 220 VAL A N 1
ATOM 1694 C CA . VAL A 1 220 ? -14.256 -14.705 3.319 1.00 90.56 220 VAL A CA 1
ATOM 1695 C C . VAL A 1 220 ? -13.301 -13.929 4.239 1.00 90.56 220 VAL A C 1
ATOM 1697 O O . VAL A 1 220 ? -12.098 -14.214 4.264 1.00 90.56 220 VAL A O 1
ATOM 1700 N N . ILE A 1 221 ? -13.810 -12.983 5.038 1.00 92.12 221 ILE A N 1
ATOM 1701 C CA . ILE A 1 221 ? -13.013 -12.248 6.038 1.00 92.12 221 ILE A CA 1
ATOM 1702 C C . ILE A 1 221 ? -12.512 -13.188 7.145 1.00 92.12 221 ILE A C 1
ATOM 1704 O O . ILE A 1 221 ? -11.341 -13.113 7.521 1.00 92.12 221 ILE A O 1
ATOM 1708 N N . ILE A 1 222 ? -13.364 -14.090 7.646 1.00 91.50 222 ILE A N 1
ATOM 1709 C CA . ILE A 1 222 ? -13.002 -15.083 8.670 1.00 91.50 222 ILE A CA 1
ATOM 1710 C C . ILE A 1 222 ? -11.925 -16.039 8.142 1.00 91.50 222 ILE A C 1
ATOM 1712 O O . ILE A 1 222 ? -10.899 -16.216 8.800 1.00 91.50 222 ILE A O 1
ATOM 1716 N N . ALA A 1 223 ? -12.110 -16.604 6.945 1.00 90.25 223 ALA A N 1
ATOM 1717 C CA . ALA A 1 223 ? -11.136 -17.484 6.301 1.00 90.25 223 ALA A CA 1
ATOM 1718 C C . ALA A 1 223 ? -9.769 -16.796 6.159 1.00 90.25 223 ALA A C 1
ATOM 1720 O O . ALA A 1 223 ? -8.761 -17.314 6.644 1.00 90.25 223 ALA A O 1
ATOM 1721 N N . SER A 1 224 ? -9.759 -15.577 5.609 1.00 90.06 224 SER A N 1
ATOM 1722 C CA . SER A 1 224 ? -8.544 -14.771 5.429 1.00 90.06 224 SER A CA 1
ATOM 1723 C C . SER A 1 224 ? -7.858 -14.423 6.760 1.00 90.06 224 SER A C 1
ATOM 1725 O O . SER A 1 224 ? -6.634 -14.360 6.837 1.00 90.06 224 SER A O 1
ATOM 1727 N N . ALA A 1 225 ? -8.623 -14.191 7.831 1.00 90.56 225 ALA A N 1
ATOM 1728 C CA . ALA A 1 225 ? -8.078 -13.862 9.149 1.00 90.56 225 ALA A CA 1
ATOM 1729 C C . ALA A 1 225 ? -7.489 -15.084 9.874 1.00 90.56 225 ALA A C 1
ATOM 1731 O O . ALA A 1 225 ? -6.498 -14.953 10.600 1.00 90.56 225 ALA A O 1
ATOM 1732 N N . MET A 1 226 ? -8.050 -16.281 9.665 1.00 88.44 226 MET A N 1
ATOM 1733 C CA . MET A 1 226 ? -7.536 -17.518 10.263 1.00 88.44 226 MET A CA 1
ATOM 1734 C C . MET A 1 226 ? -6.123 -17.875 9.776 1.00 88.44 226 MET A C 1
ATOM 1736 O O . MET A 1 226 ? -5.346 -18.406 10.575 1.00 88.44 226 MET A O 1
ATOM 1740 N N . GLU A 1 227 ? -5.744 -17.516 8.542 1.00 89.38 227 GLU A N 1
ATOM 1741 C CA . GLU A 1 227 ? -4.375 -17.690 8.018 1.00 89.38 227 GLU A CA 1
ATOM 1742 C C . GLU A 1 227 ? -3.307 -17.000 8.886 1.00 89.38 227 GLU A C 1
ATOM 1744 O O . GLU A 1 227 ? -2.188 -17.496 9.031 1.00 89.38 227 GLU A O 1
ATOM 1749 N N . PHE A 1 228 ? -3.656 -15.876 9.521 1.00 85.44 228 PHE A N 1
ATOM 1750 C CA . PHE A 1 228 ? -2.750 -15.106 10.377 1.00 85.44 228 PHE A CA 1
ATOM 1751 C C . PHE A 1 228 ? -2.744 -15.561 11.847 1.00 85.44 228 PHE A C 1
ATOM 1753 O O . PHE A 1 228 ? -1.972 -15.024 12.652 1.00 85.44 228 PHE A O 1
ATOM 1760 N N . SER A 1 229 ? -3.567 -16.550 12.217 1.00 85.19 229 SER A N 1
ATOM 1761 C CA . SER A 1 229 ? -3.658 -17.049 13.594 1.00 85.19 229 SER A CA 1
ATOM 1762 C C . SER A 1 229 ? -2.414 -17.857 14.004 1.00 85.19 229 SER A C 1
ATOM 1764 O O . SER A 1 229 ? -1.933 -18.740 13.290 1.00 85.19 229 SER A O 1
ATOM 1766 N N . LYS A 1 230 ? -1.838 -17.552 15.176 1.00 70.50 230 LYS A N 1
ATOM 1767 C CA . LYS A 1 230 ? -0.529 -18.094 15.596 1.00 70.50 230 LYS A CA 1
ATOM 1768 C C . LYS A 1 230 ? -0.666 -19.167 16.672 1.00 70.50 230 LYS A C 1
ATOM 1770 O O . LYS A 1 230 ? -1.310 -18.973 17.697 1.00 70.50 230 LYS A O 1
ATOM 1775 N N . LYS A 1 231 ? 0.044 -20.288 16.511 1.00 49.19 231 LYS A N 1
ATOM 1776 C CA . LYS A 1 231 ? 0.166 -21.326 17.552 1.00 49.19 231 LYS A CA 1
ATOM 1777 C C . LYS A 1 231 ? 1.151 -20.887 18.657 1.00 49.19 231 LYS A C 1
ATOM 1779 O O . LYS A 1 231 ? 2.319 -21.265 18.614 1.00 49.19 231 LYS A O 1
ATOM 1784 N N . LYS A 1 232 ? 0.697 -20.103 19.647 1.00 45.78 232 LYS A N 1
ATOM 1785 C CA . LYS A 1 232 ? 1.426 -19.807 20.906 1.00 45.78 232 LYS A CA 1
ATOM 1786 C C . LYS A 1 232 ? 0.495 -19.816 22.133 1.00 45.78 232 LYS A C 1
ATOM 1788 O O . LYS A 1 232 ? -0.720 -19.820 21.976 1.00 45.78 232 LYS A O 1
ATOM 1793 N N . SER A 1 233 ? 1.086 -19.888 23.331 1.00 38.72 233 SER A N 1
ATOM 1794 C CA . SER A 1 233 ? 0.390 -19.961 24.631 1.00 38.72 233 SER A CA 1
ATOM 1795 C C . SER A 1 233 ? 0.197 -18.580 25.292 1.00 38.72 233 SER A C 1
ATOM 1797 O O . SER A 1 233 ? 0.873 -17.628 24.903 1.00 38.72 233 SER A O 1
ATOM 1799 N N . ARG A 1 234 ? -0.709 -18.504 26.282 1.00 37.12 234 ARG A N 1
ATOM 1800 C CA . ARG A 1 234 ? -1.060 -17.324 27.126 1.00 37.12 234 ARG A CA 1
ATOM 1801 C C . ARG A 1 234 ? 0.074 -16.960 28.125 1.00 37.12 234 ARG A C 1
ATOM 1803 O O . ARG A 1 234 ? 0.974 -17.801 28.241 1.00 37.12 234 ARG A O 1
ATOM 1810 N N . PRO A 1 235 ? 0.107 -15.799 28.847 1.00 37.25 235 PRO A N 1
ATOM 1811 C CA . PRO A 1 235 ? -0.938 -14.778 29.186 1.00 37.25 235 PRO A CA 1
ATOM 1812 C C . PRO A 1 235 ? -1.427 -13.875 28.021 1.00 37.25 235 PRO A C 1
ATOM 1814 O O . PRO A 1 235 ? -0.972 -14.066 26.894 1.00 37.25 235 PRO A O 1
ATOM 1817 N N . GLY A 1 236 ? -2.340 -12.896 28.176 1.00 34.94 236 GLY A N 1
ATOM 1818 C CA . GLY A 1 236 ? -3.054 -12.395 29.380 1.00 34.94 236 GLY A CA 1
ATOM 1819 C C . GLY A 1 236 ? -2.659 -10.959 29.819 1.00 34.94 236 GLY A C 1
ATOM 1820 O O . GLY A 1 236 ? -1.621 -10.481 29.357 1.00 34.94 236 GLY A O 1
ATOM 1821 N N . ASP A 1 237 ? -3.394 -10.191 30.650 1.00 30.05 237 ASP A N 1
ATOM 1822 C CA . ASP A 1 237 ? -4.710 -10.353 31.334 1.00 30.05 237 ASP A CA 1
ATOM 1823 C C . ASP A 1 237 ? -5.311 -8.948 31.733 1.00 30.05 237 ASP A C 1
ATOM 1825 O O . ASP A 1 237 ? -4.672 -7.933 31.452 1.00 30.05 237 ASP A O 1
ATOM 1829 N N . ASP A 1 238 ? -6.504 -8.906 32.371 1.00 28.38 238 ASP A N 1
ATOM 1830 C CA . ASP A 1 238 ? -7.298 -7.786 32.979 1.00 28.38 238 ASP A CA 1
ATOM 1831 C C . ASP A 1 238 ? -7.783 -6.554 32.154 1.00 28.38 238 ASP A C 1
ATOM 1833 O O . ASP A 1 238 ? -7.029 -5.882 31.450 1.00 28.38 238 ASP A O 1
ATOM 1837 N N . VAL A 1 239 ? -9.069 -6.189 32.345 1.00 32.22 239 VAL A N 1
ATOM 1838 C CA . VAL A 1 239 ? -9.717 -4.926 31.908 1.00 32.22 239 VAL A CA 1
ATOM 1839 C C . VAL A 1 239 ? -10.756 -4.482 32.952 1.00 32.22 239 VAL A C 1
ATOM 1841 O O . VAL A 1 239 ? -11.537 -5.302 33.424 1.00 32.22 239 VAL A O 1
ATOM 1844 N N . ASP A 1 240 ? -10.780 -3.186 33.268 1.00 30.53 240 ASP A N 1
ATOM 1845 C CA . ASP A 1 240 ? -11.740 -2.526 34.169 1.00 30.53 240 ASP A CA 1
ATOM 1846 C C . ASP A 1 240 ? -12.700 -1.681 33.304 1.00 30.53 240 ASP A C 1
ATOM 1848 O O . ASP A 1 240 ? -12.224 -0.896 32.474 1.00 30.53 240 ASP A O 1
ATOM 1852 N N . ASP A 1 241 ? -14.020 -1.866 33.433 1.00 30.44 241 ASP A N 1
ATOM 1853 C CA . ASP A 1 241 ? -15.024 -1.322 32.498 1.00 30.44 241 ASP A CA 1
ATOM 1854 C C . ASP A 1 241 ? -16.025 -0.364 33.171 1.00 30.44 241 ASP A C 1
ATOM 1856 O O . ASP A 1 241 ? -16.397 -0.522 34.333 1.00 30.44 241 ASP A O 1
ATOM 1860 N N . ALA A 1 242 ? -16.449 0.655 32.424 1.00 30.47 242 ALA A N 1
ATOM 1861 C CA . ALA A 1 242 ? -17.364 1.703 32.862 1.00 30.47 242 ALA A CA 1
ATOM 1862 C C . ALA A 1 242 ? -18.102 2.274 31.643 1.00 30.47 242 ALA A C 1
ATOM 1864 O O . ALA A 1 242 ? -17.663 3.256 31.038 1.00 30.47 242 ALA A O 1
ATOM 1865 N N . ALA A 1 243 ? -19.210 1.627 31.277 1.00 32.97 243 ALA A N 1
ATOM 1866 C CA . ALA A 1 243 ? -20.002 1.980 30.107 1.00 32.97 243 ALA A CA 1
ATOM 1867 C C . ALA A 1 243 ? -20.606 3.394 30.200 1.00 32.97 243 ALA A C 1
ATOM 1869 O O . ALA A 1 243 ? -21.081 3.824 31.253 1.00 32.97 243 ALA A O 1
ATOM 1870 N N . VAL A 1 244 ? -20.636 4.079 29.056 1.00 39.31 244 VAL A N 1
ATOM 1871 C CA . VAL A 1 244 ? -21.370 5.329 28.832 1.00 39.31 244 VAL A CA 1
ATOM 1872 C C . VAL A 1 244 ? -22.238 5.129 27.591 1.00 39.31 244 VAL A C 1
ATOM 1874 O O . VAL A 1 244 ? -21.754 4.634 26.570 1.00 39.31 244 VAL A O 1
ATOM 1877 N N . GLU A 1 245 ? -23.521 5.473 27.687 1.00 38.25 245 GLU A N 1
ATOM 1878 C CA . GLU A 1 245 ? -24.438 5.469 26.543 1.00 38.25 245 GLU A CA 1
ATOM 1879 C C . GLU A 1 245 ? -24.211 6.730 25.698 1.00 38.25 245 GLU A C 1
ATOM 1881 O O . GLU A 1 245 ? -24.063 7.824 26.238 1.00 38.25 245 GLU A O 1
ATOM 1886 N N . ASP A 1 246 ? -24.143 6.559 24.377 1.00 46.72 246 ASP A N 1
ATOM 1887 C CA . ASP A 1 246 ? -23.655 7.559 23.420 1.00 46.72 246 ASP A CA 1
ATOM 1888 C C . ASP A 1 246 ? -24.522 7.508 22.147 1.00 46.72 246 ASP A C 1
ATOM 1890 O O . ASP A 1 246 ? -25.0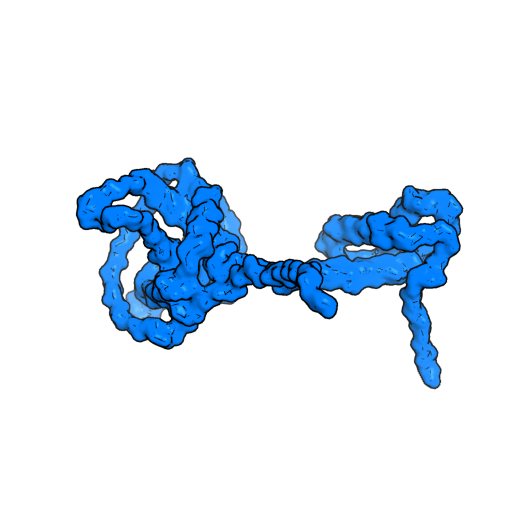19 6.436 21.783 1.00 46.72 246 ASP A O 1
ATOM 1894 N N . ASP A 1 247 ? -24.716 8.637 21.460 1.00 48.53 247 ASP A N 1
ATOM 1895 C CA . ASP A 1 247 ? -25.619 8.726 20.298 1.00 48.53 247 ASP A CA 1
ATOM 1896 C C . ASP A 1 247 ? -24.971 8.161 19.016 1.00 48.53 247 ASP A C 1
ATOM 1898 O O . ASP A 1 247 ? -24.212 8.822 18.304 1.00 48.53 247 ASP A O 1
ATOM 1902 N N . LEU A 1 248 ? -25.260 6.887 18.732 1.00 55.12 248 LEU A N 1
ATOM 1903 C CA . LEU A 1 248 ? -24.650 6.112 17.646 1.00 55.12 248 LEU A CA 1
ATOM 1904 C C . LEU A 1 248 ? -25.279 6.327 16.255 1.00 55.12 248 LEU A C 1
ATOM 1906 O O . LEU A 1 248 ? -24.919 5.588 15.331 1.00 55.12 248 LEU A O 1
ATOM 1910 N N . ASP A 1 249 ? -26.252 7.224 16.072 1.00 55.62 249 ASP A N 1
ATOM 1911 C CA . ASP A 1 249 ? -26.905 7.420 14.762 1.00 55.62 249 ASP A CA 1
ATOM 1912 C C . ASP A 1 249 ? -26.193 8.441 13.852 1.00 55.62 249 ASP A C 1
ATOM 1914 O O . ASP A 1 249 ? -26.442 8.459 12.644 1.00 55.62 249 ASP A O 1
ATOM 1918 N N . LEU A 1 250 ? -25.231 9.207 14.385 1.00 57.38 250 LEU A N 1
ATOM 1919 C CA . LEU A 1 250 ? -24.449 10.202 13.632 1.00 57.38 250 LEU A CA 1
ATOM 1920 C C . LEU A 1 250 ? -23.006 9.775 13.278 1.00 57.38 250 LEU A C 1
ATOM 1922 O O . LEU A 1 250 ? -22.320 10.513 12.574 1.00 57.38 250 LEU A O 1
ATOM 1926 N N . ASP A 1 251 ? -22.522 8.609 13.725 1.00 76.06 251 ASP A N 1
ATOM 1927 C CA . ASP A 1 251 ? -21.152 8.146 13.427 1.00 76.06 251 ASP A CA 1
ATOM 1928 C C . ASP A 1 251 ? -21.037 7.582 11.995 1.00 76.06 251 ASP A C 1
ATOM 1930 O O . ASP A 1 251 ? -21.670 6.579 11.653 1.00 76.06 251 ASP A O 1
ATOM 1934 N N . GLU A 1 252 ? -20.178 8.186 11.166 1.00 76.06 252 GLU A N 1
ATOM 1935 C CA . GLU A 1 252 ? -19.892 7.765 9.784 1.00 76.06 252 GLU A CA 1
ATOM 1936 C C . GLU A 1 252 ? -19.503 6.276 9.671 1.00 76.06 252 GLU A C 1
ATOM 1938 O O . GLU A 1 252 ? -19.855 5.607 8.695 1.00 76.06 252 GLU A O 1
ATOM 1943 N N . ARG A 1 253 ? -18.842 5.703 10.689 1.00 79.19 253 ARG A N 1
ATOM 1944 C CA . ARG A 1 253 ? -18.461 4.277 10.720 1.00 79.19 253 ARG A CA 1
ATOM 1945 C C . ARG A 1 253 ? -19.678 3.356 10.713 1.00 79.19 253 ARG A C 1
ATOM 1947 O O . ARG A 1 253 ? -19.583 2.259 10.169 1.00 79.19 253 ARG A O 1
ATOM 1954 N N . ALA A 1 254 ? -20.809 3.793 11.277 1.00 72.50 254 ALA A N 1
ATOM 1955 C CA . ALA A 1 254 ? -22.073 3.053 11.275 1.00 72.50 254 ALA A CA 1
ATOM 1956 C C . ALA A 1 254 ? -22.775 3.061 9.898 1.00 72.50 254 ALA A C 1
ATOM 1958 O O . ALA A 1 254 ? -23.735 2.314 9.687 1.00 72.50 254 ALA A O 1
ATOM 1959 N N . GLN A 1 255 ? -22.294 3.884 8.959 1.00 77.56 255 GLN A N 1
ATOM 1960 C CA . GLN A 1 255 ? -22.870 4.091 7.626 1.00 77.56 255 GLN A CA 1
ATOM 1961 C C . GLN A 1 255 ? -22.070 3.401 6.500 1.00 77.56 255 GLN A C 1
ATOM 1963 O O . GLN A 1 255 ? -22.439 3.511 5.335 1.00 77.56 255 GLN A O 1
ATOM 1968 N N . LEU A 1 256 ? -21.001 2.660 6.822 1.00 77.31 256 LEU A N 1
ATOM 1969 C CA . LEU A 1 256 ? -20.169 1.945 5.842 1.00 77.31 256 LEU A CA 1
ATOM 1970 C C . LEU A 1 256 ? -20.949 0.833 5.115 1.00 77.31 256 LEU A C 1
ATOM 1972 O O . LEU A 1 256 ? -21.412 -0.105 5.762 1.00 77.31 256 LEU A O 1
ATOM 1976 N N . VAL A 1 257 ? -21.037 0.900 3.782 1.00 77.38 257 VAL A N 1
ATOM 1977 C CA . VAL A 1 257 ? -21.720 -0.085 2.912 1.00 77.38 257 VAL A CA 1
ATOM 1978 C C . VAL A 1 257 ? -20.707 -0.839 2.042 1.00 77.38 257 VAL A C 1
ATOM 1980 O O . VAL A 1 257 ? -19.716 -0.256 1.601 1.00 77.38 257 VAL A O 1
ATOM 1983 N N . ASP A 1 258 ? -20.931 -2.136 1.799 1.00 75.94 258 ASP A N 1
ATOM 1984 C CA . ASP A 1 258 ? -20.104 -2.914 0.871 1.00 75.94 258 ASP A CA 1
ATOM 1985 C C . ASP A 1 258 ? -20.541 -2.689 -0.581 1.00 75.94 258 ASP A C 1
ATOM 1987 O O . ASP A 1 258 ? -21.688 -2.930 -0.941 1.00 75.94 258 ASP A O 1
ATOM 1991 N N . ILE A 1 259 ? -19.597 -2.230 -1.403 1.00 76.12 259 ILE A N 1
ATOM 1992 C CA . ILE A 1 259 ? -19.759 -1.970 -2.841 1.00 76.12 259 ILE A CA 1
ATOM 1993 C C . ILE A 1 259 ? -19.032 -3.015 -3.709 1.00 76.12 259 ILE A C 1
ATOM 1995 O O . ILE A 1 259 ? -18.800 -2.790 -4.894 1.00 76.12 259 ILE A O 1
ATOM 1999 N N . SER A 1 260 ? -18.595 -4.140 -3.127 1.00 70.38 260 SER A N 1
ATOM 2000 C CA . SER A 1 260 ? -17.816 -5.180 -3.820 1.00 70.38 260 SER A CA 1
ATOM 2001 C C . SER A 1 260 ? -18.661 -6.204 -4.586 1.00 70.38 260 SER A C 1
ATOM 2003 O O . SER A 1 260 ? -18.421 -7.411 -4.490 1.00 70.38 260 SER A O 1
ATOM 2005 N N . ASP A 1 261 ? -19.635 -5.752 -5.370 1.00 63.53 261 ASP A N 1
ATOM 2006 C CA . ASP A 1 261 ? -20.386 -6.662 -6.232 1.00 63.53 261 ASP A CA 1
ATOM 2007 C C . ASP A 1 261 ? -19.568 -7.140 -7.436 1.00 63.53 261 ASP A C 1
ATOM 2009 O O . ASP A 1 261 ? -18.709 -6.442 -7.985 1.00 63.53 261 ASP A O 1
ATOM 2013 N N . THR A 1 262 ? -19.799 -8.401 -7.794 1.00 53.59 262 THR A N 1
ATOM 2014 C CA . THR A 1 262 ? -19.072 -9.122 -8.839 1.00 53.59 262 THR A CA 1
ATOM 2015 C C . THR A 1 262 ? -20.004 -10.053 -9.597 1.00 53.59 262 THR A C 1
ATOM 2017 O O . THR A 1 262 ? -19.793 -11.261 -9.586 1.00 53.59 262 THR A O 1
ATOM 2020 N N . GLU A 1 263 ? -20.983 -9.491 -10.301 1.00 42.62 263 GLU A N 1
ATOM 2021 C CA . GLU A 1 263 ? -21.534 -10.136 -11.493 1.00 42.62 263 GLU A CA 1
ATOM 2022 C C . GLU A 1 263 ? -21.484 -9.147 -12.658 1.00 42.62 263 GLU A C 1
ATOM 2024 O O . GLU A 1 263 ? -22.140 -8.110 -12.671 1.00 42.62 263 GLU A O 1
ATOM 2029 N N . SER A 1 264 ? -20.629 -9.463 -13.629 1.00 41.16 264 SER A N 1
ATOM 2030 C CA . SER A 1 264 ? -20.827 -9.013 -14.999 1.00 41.16 264 SER A CA 1
ATOM 2031 C C . SER A 1 264 ? -21.779 -10.034 -15.595 1.00 41.16 264 SER A C 1
ATOM 2033 O O . SER A 1 264 ? -21.308 -11.086 -16.027 1.00 41.16 264 SER A O 1
ATOM 2035 N N . GLU A 1 265 ? -23.086 -9.761 -15.565 1.00 39.06 265 GLU A N 1
ATOM 2036 C CA . GLU A 1 265 ? -24.066 -10.631 -16.218 1.00 39.06 265 GLU A CA 1
ATOM 2037 C C . GLU A 1 265 ? -23.609 -10.901 -17.656 1.00 39.06 265 GLU A C 1
ATOM 2039 O O . GLU A 1 265 ? -23.294 -9.985 -18.425 1.00 39.06 265 GLU A O 1
ATOM 2044 N N . GLY A 1 266 ? -23.477 -12.182 -17.990 1.00 37.75 266 GLY A N 1
ATOM 2045 C CA . GLY A 1 266 ? -23.119 -12.586 -19.336 1.00 37.75 266 GLY A CA 1
ATOM 2046 C C . GLY A 1 266 ? -24.289 -12.280 -20.255 1.00 37.75 266 GLY A C 1
ATOM 2047 O O . GLY A 1 266 ? -25.372 -12.822 -20.056 1.00 37.75 266 GLY A O 1
ATOM 2048 N N . ASN A 1 267 ? -24.067 -11.455 -21.280 1.00 36.81 267 ASN A N 1
ATOM 2049 C CA . ASN A 1 267 ? -24.996 -11.341 -22.402 1.00 36.81 267 ASN A CA 1
ATOM 2050 C C . ASN A 1 267 ? -24.929 -12.638 -23.227 1.00 36.81 267 ASN A C 1
ATOM 2052 O O . ASN A 1 267 ? -24.325 -12.677 -24.303 1.00 36.81 267 ASN A O 1
ATOM 2056 N N . ASP A 1 268 ? -25.512 -13.707 -22.685 1.00 40.34 268 ASP A N 1
ATOM 2057 C CA . ASP A 1 268 ? -25.754 -14.965 -23.380 1.00 40.34 268 ASP A CA 1
ATOM 2058 C C . ASP A 1 268 ? -26.920 -14.747 -24.346 1.00 40.34 268 ASP A C 1
ATOM 2060 O O . ASP A 1 268 ? -28.082 -15.036 -24.066 1.00 40.34 268 ASP A O 1
ATOM 2064 N N . GLY A 1 269 ? -26.595 -14.088 -25.461 1.00 39.56 269 GLY A N 1
ATOM 2065 C CA . GLY A 1 269 ? -27.510 -13.804 -26.556 1.00 39.56 269 GLY A CA 1
ATOM 2066 C C . GLY A 1 269 ? -27.849 -15.090 -27.293 1.00 39.56 269 GLY A C 1
ATOM 2067 O O . GLY A 1 269 ? -27.348 -15.321 -28.392 1.00 39.56 269 GLY A O 1
ATOM 2068 N N . SER A 1 270 ? -28.681 -15.922 -26.669 1.00 40.44 270 SER A N 1
ATOM 2069 C CA . SER A 1 270 ? -29.233 -17.154 -27.219 1.00 40.44 270 SER A CA 1
ATOM 2070 C C . SER A 1 270 ? -30.280 -16.834 -28.290 1.00 40.44 270 SER A C 1
ATOM 2072 O O . SER A 1 270 ? -31.483 -17.021 -28.088 1.00 40.44 270 SER A O 1
ATOM 2074 N N . ASP A 1 271 ? -29.805 -16.305 -29.416 1.00 38.31 271 ASP A N 1
ATOM 2075 C CA . ASP A 1 271 ? -30.600 -16.058 -30.613 1.00 38.31 271 ASP A CA 1
ATOM 2076 C C . ASP A 1 271 ? -30.984 -17.420 -31.212 1.00 38.31 271 ASP A C 1
ATOM 2078 O O . ASP A 1 271 ? -30.134 -18.175 -31.689 1.00 38.31 271 ASP A O 1
ATOM 2082 N N . SER A 1 272 ? -32.258 -17.784 -31.064 1.00 41.19 272 SER A N 1
ATOM 2083 C CA . SER A 1 272 ? -32.828 -19.054 -31.520 1.00 41.19 272 SER A CA 1
ATOM 2084 C C . SER A 1 272 ? -34.108 -18.773 -32.300 1.00 41.19 272 SER A C 1
ATOM 2086 O O . SER A 1 272 ? -34.909 -17.925 -31.907 1.00 41.19 272 SER A O 1
ATOM 2088 N N . ASP A 1 273 ? -34.239 -19.441 -33.444 1.00 41.69 273 ASP A N 1
ATOM 2089 C CA . ASP A 1 273 ? -35.054 -19.000 -34.576 1.00 41.69 273 ASP A CA 1
ATOM 2090 C C . ASP A 1 273 ? -36.557 -18.852 -34.274 1.00 41.69 273 ASP A C 1
ATOM 2092 O O . ASP A 1 273 ? -37.175 -19.752 -33.700 1.00 41.69 273 ASP A O 1
ATOM 2096 N N . VAL A 1 274 ? -37.175 -17.785 -34.801 1.00 44.00 274 VAL A N 1
ATOM 2097 C CA . VAL A 1 274 ? -38.621 -17.735 -35.085 1.00 44.00 274 VAL A CA 1
ATOM 2098 C C . VAL A 1 274 ? -38.881 -16.999 -36.412 1.00 44.00 274 VAL A C 1
ATOM 2100 O O . VAL A 1 274 ? -38.710 -15.786 -36.476 1.00 44.00 274 VAL A O 1
ATOM 2103 N N . GLU A 1 275 ? -39.330 -17.776 -37.409 1.00 36.72 275 GLU A N 1
ATOM 2104 C CA . GLU A 1 275 ? -39.976 -17.418 -38.703 1.00 36.72 275 GLU A CA 1
ATOM 2105 C C . GLU A 1 275 ? -39.302 -16.385 -39.641 1.00 36.72 275 GLU A C 1
ATOM 2107 O O . GLU A 1 275 ? -39.570 -15.167 -39.533 1.00 36.72 275 GLU A O 1
#

Organism: NCBI:txid1912936